Protein AF-A0A1V4I3R9-F1 (afdb_monomer_lite)

pLDDT: mean 84.9, std 12.78, range [33.41, 97.19]

Radius of gyration: 22.89 Å; chains: 1; bounding box: 56×31×78 Å

Secondary structure (DSSP, 8-state):
-HHHHHHHHHHHHHHHHHHHHHHHHHHHHHHHHHHHHHHHHHHHHHHHHHHHHHHHTT-HHHHHHHHHHHHHHHHHHHHHHHSTTTTTEEEETTEEEESSTT-TTHHHHHHHHHHHHHHHHHHHHTTPPP-HHHHHHHHHHHHHHHHHHHHHB-TTSPBPGGGGSHHHHHHHHHHHHHHHHHHHHTT--

Structure (mmCIF, N/CA/C/O backbone):
data_AF-A0A1V4I3R9-F1
#
_entry.id   AF-A0A1V4I3R9-F1
#
loop_
_atom_site.group_PDB
_atom_site.id
_atom_site.type_symbol
_atom_site.label_atom_id
_atom_site.label_alt_id
_atom_site.label_comp_id
_atom_site.label_asym_id
_atom_site.label_entity_id
_atom_site.label_seq_id
_atom_site.pdbx_PDB_ins_code
_atom_site.Cartn_x
_atom_site.Cartn_y
_atom_site.Cartn_z
_atom_site.occupancy
_atom_site.B_iso_or_equiv
_atom_site.auth_seq_id
_atom_site.auth_comp_id
_atom_site.auth_asym_id
_atom_site.auth_atom_id
_atom_site.pdbx_PDB_model_num
ATOM 1 N N . MET A 1 1 ? 33.172 -5.525 -54.225 1.00 60.75 1 MET A N 1
ATOM 2 C CA . MET A 1 1 ? 33.475 -5.567 -52.774 1.00 60.75 1 MET A CA 1
ATOM 3 C C . MET A 1 1 ? 33.064 -4.287 -52.036 1.00 60.75 1 MET A C 1
ATOM 5 O O . MET A 1 1 ? 32.054 -4.358 -51.355 1.00 60.75 1 MET A O 1
ATOM 9 N N . LYS A 1 2 ? 33.687 -3.106 -52.232 1.00 64.25 2 LYS A N 1
ATOM 10 C CA . LYS A 1 2 ? 33.324 -1.848 -51.511 1.00 64.25 2 LYS A CA 1
ATOM 11 C C . LYS A 1 2 ? 31.818 -1.509 -51.478 1.00 64.25 2 LYS A C 1
ATOM 13 O O . LYS A 1 2 ? 31.279 -1.165 -50.434 1.00 64.25 2 LYS A O 1
ATOM 18 N N . LYS A 1 3 ? 31.113 -1.652 -52.609 1.00 66.69 3 LYS A N 1
ATOM 19 C CA . LYS A 1 3 ? 29.671 -1.340 -52.719 1.00 66.69 3 LYS A CA 1
ATOM 20 C C . LYS A 1 3 ? 28.772 -2.305 -51.925 1.00 66.69 3 LYS A C 1
ATOM 22 O O . LYS A 1 3 ? 27.695 -1.906 -51.502 1.00 66.69 3 LYS A O 1
ATOM 27 N N . GLN A 1 4 ? 29.201 -3.553 -51.717 1.00 72.31 4 GLN A N 1
ATOM 28 C CA . GLN A 1 4 ? 28.500 -4.525 -50.864 1.00 72.31 4 GLN A CA 1
ATOM 29 C C . GLN A 1 4 ? 28.802 -4.276 -49.383 1.00 72.31 4 GLN A C 1
ATOM 31 O O . GLN A 1 4 ? 27.877 -4.275 -48.580 1.00 72.31 4 GLN A O 1
ATOM 36 N N . THR A 1 5 ? 30.054 -3.962 -49.037 1.00 76.12 5 THR A N 1
ATOM 37 C CA . THR A 1 5 ? 30.450 -3.596 -47.668 1.00 76.12 5 THR A CA 1
ATOM 38 C C . THR A 1 5 ? 29.673 -2.377 -47.163 1.00 76.12 5 THR A C 1
ATOM 40 O O . THR A 1 5 ? 29.129 -2.416 -46.067 1.00 76.12 5 THR A O 1
ATOM 43 N N . ASN A 1 6 ? 29.512 -1.336 -47.990 1.00 82.25 6 ASN A N 1
ATOM 44 C CA . ASN A 1 6 ? 28.734 -0.148 -47.616 1.00 82.25 6 ASN A CA 1
ATOM 45 C C . ASN A 1 6 ? 27.246 -0.457 -47.389 1.00 82.25 6 ASN A C 1
ATOM 47 O O . ASN A 1 6 ? 26.643 0.093 -46.476 1.00 82.25 6 ASN A O 1
ATOM 51 N N . LYS A 1 7 ? 26.650 -1.356 -48.185 1.00 81.31 7 LYS A N 1
ATOM 52 C CA . LYS A 1 7 ? 25.257 -1.788 -47.980 1.00 81.31 7 LYS A CA 1
ATOM 53 C C . LYS A 1 7 ? 25.089 -2.543 -46.663 1.00 81.31 7 LYS A C 1
ATOM 55 O O . LYS A 1 7 ? 24.141 -2.273 -45.937 1.00 81.31 7 LYS A O 1
ATOM 60 N N . ILE A 1 8 ? 26.020 -3.444 -46.344 1.00 89.00 8 ILE A N 1
ATOM 61 C CA . ILE A 1 8 ? 26.018 -4.189 -45.078 1.00 89.00 8 ILE A CA 1
ATOM 62 C C . ILE A 1 8 ? 26.170 -3.227 -43.894 1.00 89.00 8 ILE A C 1
ATOM 64 O O . ILE A 1 8 ? 25.416 -3.333 -42.933 1.00 89.00 8 ILE A O 1
ATOM 68 N N . LEU A 1 9 ? 27.073 -2.246 -43.984 1.00 88.69 9 LEU A N 1
ATOM 69 C CA . LEU A 1 9 ? 27.251 -1.228 -42.944 1.00 88.69 9 LEU A CA 1
ATOM 70 C C . LEU A 1 9 ? 25.982 -0.398 -42.715 1.00 88.69 9 LEU A C 1
ATOM 72 O O . LEU A 1 9 ? 25.605 -0.179 -41.569 1.00 88.69 9 LEU A O 1
ATOM 76 N N . ILE A 1 10 ? 25.293 0.019 -43.782 1.00 90.75 10 ILE A N 1
ATOM 77 C CA . ILE A 1 10 ? 24.026 0.761 -43.674 1.00 90.75 10 ILE A CA 1
ATOM 78 C C . ILE A 1 10 ? 22.942 -0.096 -43.005 1.00 90.75 10 ILE A C 1
ATOM 80 O O . ILE A 1 10 ? 22.229 0.394 -42.134 1.00 90.75 10 ILE A O 1
ATOM 84 N N . ILE A 1 11 ? 22.834 -1.377 -43.373 1.00 91.44 11 ILE A N 1
ATOM 85 C CA . ILE A 1 11 ? 21.868 -2.307 -42.769 1.00 91.44 11 ILE A CA 1
ATOM 86 C C . ILE A 1 11 ? 22.168 -2.515 -41.280 1.00 91.44 11 ILE A C 1
ATOM 88 O O . ILE A 1 11 ? 21.257 -2.443 -40.462 1.00 91.44 11 ILE A O 1
ATOM 92 N N . LEU A 1 12 ? 23.435 -2.718 -40.911 1.00 89.44 12 LEU A N 1
ATOM 93 C CA . LEU A 1 12 ? 23.839 -2.846 -39.509 1.00 89.44 12 LEU A CA 1
ATOM 94 C C . LEU A 1 12 ? 23.525 -1.576 -38.715 1.00 89.44 12 LEU A C 1
ATOM 96 O O . LEU A 1 12 ? 22.996 -1.664 -37.612 1.00 89.44 12 LEU A O 1
ATOM 100 N N . LEU A 1 13 ? 23.785 -0.398 -39.289 1.00 92.31 13 LEU A N 1
ATOM 101 C CA . LEU A 1 13 ? 23.459 0.878 -38.656 1.00 92.31 13 LEU A CA 1
ATOM 102 C C . LEU A 1 13 ? 21.947 1.014 -38.411 1.00 92.31 13 LEU A C 1
ATOM 104 O O . LEU A 1 13 ? 21.533 1.415 -37.326 1.00 92.31 13 LEU A O 1
ATOM 108 N N . LEU A 1 14 ? 21.126 0.636 -39.396 1.00 90.75 14 LEU A N 1
ATOM 109 C CA . LEU A 1 14 ? 19.667 0.625 -39.271 1.00 90.75 14 LEU A CA 1
ATOM 110 C C . LEU A 1 14 ? 19.197 -0.333 -38.171 1.00 90.75 14 LEU A C 1
ATOM 112 O O . LEU A 1 14 ? 18.356 0.049 -37.361 1.00 90.75 14 LEU A O 1
ATOM 116 N N . ILE A 1 15 ? 19.768 -1.538 -38.094 1.00 88.75 15 ILE A N 1
ATOM 117 C CA . ILE A 1 15 ? 19.461 -2.506 -37.029 1.00 88.75 15 ILE A CA 1
ATOM 118 C C . ILE A 1 15 ? 19.826 -1.929 -35.656 1.00 88.75 15 ILE A C 1
ATOM 120 O O . ILE A 1 15 ? 19.018 -2.013 -34.733 1.00 88.75 15 ILE A O 1
ATOM 124 N N . CYS A 1 16 ? 20.991 -1.289 -35.521 1.00 86.69 16 CYS A N 1
ATOM 125 C CA . CYS A 1 16 ? 21.389 -0.631 -34.277 1.00 86.69 16 CYS A CA 1
ATOM 126 C C . CYS A 1 16 ? 20.394 0.464 -33.873 1.00 86.69 16 CYS A C 1
ATOM 128 O O . CYS A 1 16 ? 19.965 0.496 -32.724 1.00 86.69 16 CYS A O 1
ATOM 130 N N . ILE A 1 17 ? 19.985 1.332 -34.805 1.00 88.00 17 ILE A N 1
ATOM 131 C CA . ILE A 1 17 ? 19.011 2.403 -34.536 1.00 88.00 17 ILE A CA 1
ATOM 132 C C . ILE A 1 17 ? 17.667 1.819 -34.079 1.00 88.00 17 ILE A C 1
ATOM 134 O O . ILE A 1 17 ? 17.115 2.273 -33.077 1.00 88.00 17 ILE A O 1
ATOM 138 N N . LEU A 1 18 ? 17.156 0.795 -34.768 1.00 84.75 18 LEU A N 1
ATOM 139 C CA . LEU A 1 18 ? 15.904 0.132 -34.392 1.00 84.75 18 LEU A CA 1
ATOM 140 C C . LEU A 1 18 ? 15.998 -0.515 -33.004 1.00 84.75 18 LEU A C 1
ATOM 142 O O . LEU A 1 18 ? 15.081 -0.361 -32.197 1.00 84.75 18 LEU A O 1
ATOM 146 N N . ALA A 1 19 ? 17.124 -1.161 -32.692 1.00 83.31 19 ALA A N 1
ATOM 147 C CA . ALA A 1 19 ? 17.376 -1.720 -31.368 1.00 83.31 19 ALA A CA 1
ATOM 148 C C . ALA A 1 19 ? 17.408 -0.629 -30.282 1.00 83.31 19 ALA A C 1
ATOM 150 O O . ALA A 1 19 ? 16.776 -0.792 -29.240 1.00 83.31 19 ALA A O 1
ATOM 151 N N . PHE A 1 20 ? 18.066 0.512 -30.529 1.00 83.62 20 PHE A N 1
ATOM 152 C CA . PHE A 1 20 ? 18.073 1.647 -29.597 1.00 83.62 20 PHE A CA 1
ATOM 153 C C . PHE A 1 20 ? 16.668 2.207 -29.346 1.00 83.62 20 PHE A C 1
ATOM 155 O O . PHE A 1 20 ? 16.314 2.470 -28.195 1.00 83.62 20 PHE A O 1
ATOM 162 N N . ILE A 1 21 ? 15.850 2.352 -30.395 1.00 83.62 21 ILE A N 1
ATOM 163 C CA . ILE A 1 21 ? 14.458 2.809 -30.272 1.00 83.62 21 ILE A CA 1
ATOM 164 C C . ILE A 1 21 ? 13.646 1.826 -29.422 1.00 83.62 21 ILE A C 1
ATOM 166 O O . ILE A 1 21 ? 12.932 2.248 -28.511 1.00 83.62 21 ILE A O 1
ATOM 170 N N . GLN A 1 22 ? 13.777 0.523 -29.676 1.00 81.88 22 GLN A N 1
ATOM 171 C CA . GLN A 1 22 ? 13.064 -0.508 -28.923 1.00 81.88 22 GLN A CA 1
ATOM 172 C C . GLN A 1 22 ? 13.485 -0.533 -27.447 1.00 81.88 22 GLN A C 1
ATOM 174 O O . GLN A 1 22 ? 12.628 -0.571 -26.565 1.00 81.88 22 GLN A O 1
ATOM 179 N N . ILE A 1 23 ? 14.789 -0.445 -27.163 1.00 83.12 23 ILE A N 1
ATOM 180 C CA . ILE A 1 23 ? 15.314 -0.364 -25.793 1.00 83.12 23 ILE A CA 1
ATOM 181 C C . ILE A 1 23 ? 14.756 0.874 -25.080 1.00 83.12 23 ILE A C 1
ATOM 183 O O . ILE A 1 23 ? 14.251 0.762 -23.963 1.00 83.12 23 ILE A O 1
ATOM 187 N N . GLY A 1 24 ? 14.785 2.040 -25.733 1.00 82.75 24 GLY A N 1
ATOM 188 C CA . GLY A 1 24 ? 14.223 3.275 -25.182 1.00 82.75 24 GLY A CA 1
ATOM 189 C C . GLY A 1 24 ? 12.720 3.170 -24.901 1.00 82.75 24 GLY A C 1
ATOM 190 O O . GLY A 1 24 ? 12.255 3.590 -23.839 1.00 82.75 24 GLY A O 1
ATOM 191 N N . GLY A 1 25 ? 11.964 2.550 -25.813 1.00 82.31 25 GLY A N 1
ATOM 192 C CA . GLY A 1 25 ? 10.540 2.262 -25.635 1.00 82.31 25 GLY A CA 1
ATOM 193 C C . GLY A 1 25 ? 10.265 1.372 -24.421 1.00 82.31 25 GLY A C 1
ATOM 194 O O . GLY A 1 25 ? 9.428 1.723 -23.587 1.00 82.31 25 GLY A O 1
ATOM 195 N N . ASN A 1 26 ? 11.016 0.278 -24.274 1.00 81.62 26 ASN A N 1
ATOM 196 C CA . ASN A 1 26 ? 10.877 -0.660 -23.158 1.00 81.62 26 ASN A CA 1
ATOM 197 C C . ASN A 1 26 ? 11.205 -0.010 -21.807 1.00 81.62 26 ASN A C 1
ATOM 199 O O . ASN A 1 26 ? 10.449 -0.173 -20.852 1.00 81.62 26 ASN A O 1
ATOM 203 N N . ILE A 1 27 ? 12.282 0.782 -21.729 1.00 83.38 27 ILE A N 1
ATOM 204 C CA . ILE A 1 27 ? 12.649 1.518 -20.506 1.00 83.38 27 ILE A CA 1
ATOM 205 C C . ILE A 1 27 ? 11.541 2.500 -20.109 1.00 83.38 27 ILE A C 1
ATOM 207 O O . ILE A 1 27 ? 11.185 2.596 -18.932 1.00 83.38 27 ILE A O 1
ATOM 211 N N . ARG A 1 28 ? 10.966 3.224 -21.078 1.00 84.69 28 ARG A N 1
ATOM 212 C CA . ARG A 1 28 ? 9.867 4.161 -20.814 1.00 84.69 28 ARG A CA 1
ATOM 213 C C . ARG A 1 28 ? 8.620 3.439 -20.304 1.00 84.69 28 ARG A C 1
ATOM 215 O O . ARG A 1 28 ? 8.041 3.879 -19.316 1.00 84.69 28 ARG A O 1
ATOM 222 N N . LEU A 1 29 ? 8.225 2.339 -20.947 1.00 82.38 29 LEU A N 1
ATOM 223 C CA . LEU A 1 29 ? 7.081 1.527 -20.516 1.00 82.38 29 LEU A CA 1
ATOM 224 C C . LEU A 1 29 ? 7.286 0.980 -19.101 1.00 82.38 29 LEU A C 1
ATOM 226 O O . LEU A 1 29 ? 6.389 1.102 -18.271 1.00 82.38 29 LEU A O 1
ATOM 230 N N . TYR A 1 30 ? 8.483 0.473 -18.799 1.00 82.94 30 TYR A N 1
ATOM 231 C CA . TYR A 1 30 ? 8.835 0.006 -17.461 1.00 82.94 30 TYR A CA 1
ATOM 232 C C . TYR A 1 30 ? 8.745 1.120 -16.410 1.00 82.94 30 TYR A C 1
ATOM 234 O O . TYR A 1 30 ? 8.158 0.934 -15.345 1.00 82.94 30 TYR A O 1
ATOM 242 N N . ASN A 1 31 ? 9.287 2.306 -16.700 1.00 84.44 31 ASN A N 1
ATOM 243 C CA . ASN A 1 31 ? 9.199 3.440 -15.782 1.00 84.44 31 ASN A CA 1
ATOM 244 C C . ASN A 1 31 ? 7.752 3.890 -15.550 1.00 84.44 31 ASN A C 1
ATOM 246 O O . ASN A 1 31 ? 7.386 4.163 -14.408 1.00 84.44 31 ASN A O 1
ATOM 250 N N . ASN A 1 32 ? 6.919 3.905 -16.592 1.00 86.50 32 ASN A N 1
ATOM 251 C CA . ASN A 1 32 ? 5.500 4.222 -16.453 1.00 86.50 32 ASN A CA 1
ATOM 252 C C . ASN A 1 32 ? 4.772 3.173 -15.603 1.00 86.50 32 ASN A C 1
ATOM 254 O O . ASN A 1 32 ? 4.046 3.541 -14.683 1.00 86.50 32 ASN A O 1
ATOM 258 N N . ALA A 1 33 ? 5.007 1.881 -15.854 1.00 84.50 33 ALA A N 1
ATOM 259 C CA . ALA A 1 33 ? 4.417 0.791 -15.078 1.00 84.50 33 ALA A CA 1
ATOM 260 C C . ALA A 1 33 ? 4.778 0.889 -13.586 1.00 84.50 33 ALA A C 1
ATOM 262 O O . ALA A 1 33 ? 3.890 0.808 -12.739 1.00 84.50 33 ALA A O 1
ATOM 263 N N . LYS A 1 34 ? 6.049 1.166 -13.255 1.00 87.44 34 LYS A N 1
ATOM 264 C CA . LYS A 1 34 ? 6.480 1.424 -11.869 1.00 87.44 34 LYS A CA 1
ATOM 265 C C . LYS A 1 34 ? 5.746 2.602 -11.241 1.00 87.44 34 LYS A C 1
ATOM 267 O O . LYS A 1 34 ? 5.252 2.488 -10.126 1.00 87.44 34 LYS A O 1
ATOM 272 N N . THR A 1 35 ? 5.681 3.736 -11.936 1.00 89.44 35 THR A N 1
ATOM 273 C CA . THR A 1 35 ? 5.004 4.933 -11.421 1.00 89.44 35 THR A CA 1
ATOM 274 C C . THR A 1 35 ? 3.528 4.654 -11.156 1.00 89.44 35 THR A C 1
ATOM 276 O O . THR A 1 35 ? 3.032 4.994 -10.083 1.00 89.44 35 THR A O 1
ATOM 279 N N . HIS A 1 36 ? 2.840 3.977 -12.080 1.00 88.69 36 HIS A N 1
ATOM 280 C CA . HIS A 1 36 ? 1.448 3.565 -11.894 1.00 88.69 36 HIS A CA 1
ATOM 281 C C . HIS A 1 36 ? 1.283 2.600 -10.720 1.00 88.69 36 HIS A C 1
ATOM 283 O O . HIS A 1 36 ? 0.380 2.785 -9.905 1.00 88.69 36 HIS A O 1
ATOM 289 N N . PHE A 1 37 ? 2.176 1.618 -10.591 1.00 90.19 37 PHE A N 1
ATOM 290 C CA . PHE A 1 37 ? 2.162 0.684 -9.473 1.00 90.19 37 PHE A CA 1
ATOM 291 C C . PHE A 1 37 ? 2.312 1.399 -8.128 1.00 90.19 37 PHE A C 1
ATOM 293 O O . PHE A 1 37 ? 1.466 1.222 -7.255 1.00 90.19 37 PHE A O 1
ATOM 300 N N . VAL A 1 38 ? 3.352 2.225 -7.969 1.00 91.81 38 VAL A N 1
ATOM 301 C CA . VAL A 1 38 ? 3.629 2.942 -6.714 1.00 91.81 38 VAL A CA 1
ATOM 302 C C . VAL A 1 38 ? 2.494 3.909 -6.396 1.00 91.81 38 VAL A C 1
ATOM 304 O O . VAL A 1 38 ? 2.035 3.961 -5.258 1.00 91.81 38 VAL A O 1
ATOM 307 N N . SER A 1 39 ? 2.002 4.644 -7.394 1.00 92.06 39 SER A N 1
ATOM 308 C CA . SER A 1 39 ? 0.882 5.574 -7.228 1.00 92.06 39 SER A CA 1
ATOM 309 C C . SER A 1 39 ? -0.370 4.855 -6.736 1.00 92.06 39 SER A C 1
ATOM 311 O O . SER A 1 39 ? -0.965 5.275 -5.746 1.00 92.06 39 SER A O 1
ATOM 313 N N . SER A 1 40 ? -0.727 3.738 -7.371 1.00 92.00 40 SER A N 1
ATOM 314 C CA . SER A 1 40 ? -1.911 2.969 -7.003 1.00 92.00 40 SER A CA 1
ATOM 315 C C . SER A 1 40 ? -1.764 2.296 -5.636 1.00 92.00 40 SER A C 1
ATOM 317 O O . SER A 1 40 ? -2.682 2.386 -4.825 1.00 92.00 40 SER A O 1
ATOM 319 N N . ALA A 1 41 ? -0.605 1.699 -5.331 1.00 91.88 41 ALA A N 1
ATOM 320 C CA . ALA A 1 41 ? -0.330 1.128 -4.011 1.00 91.88 41 ALA A CA 1
ATOM 321 C C . ALA A 1 41 ? -0.466 2.191 -2.915 1.00 91.88 41 ALA A C 1
ATOM 323 O O . ALA A 1 41 ? -1.138 1.981 -1.910 1.00 91.88 41 ALA A O 1
ATOM 324 N N . THR A 1 42 ? 0.114 3.369 -3.140 1.00 93.19 42 THR A N 1
ATOM 325 C CA . THR A 1 42 ? 0.110 4.445 -2.146 1.00 93.19 42 THR A CA 1
ATOM 326 C C . THR A 1 42 ? -1.278 5.058 -1.972 1.00 93.19 42 THR A C 1
ATOM 328 O O . THR A 1 42 ? -1.641 5.442 -0.865 1.00 93.19 42 THR A O 1
ATOM 331 N N . HIS A 1 43 ? -2.078 5.133 -3.038 1.00 93.50 43 HIS A N 1
ATOM 332 C CA . HIS A 1 43 ? -3.476 5.550 -2.946 1.00 93.50 43 HIS A CA 1
ATOM 333 C C . HIS A 1 43 ? -4.305 4.586 -2.089 1.00 93.50 43 HIS A C 1
ATOM 335 O O . HIS A 1 43 ? -5.068 5.035 -1.235 1.00 93.50 43 HIS A O 1
ATOM 341 N N . LYS A 1 44 ? -4.125 3.274 -2.272 1.00 94.81 44 LYS A N 1
ATOM 342 C CA . LYS A 1 44 ? -4.808 2.256 -1.465 1.00 94.81 44 LYS A CA 1
ATOM 343 C C . LYS A 1 44 ? -4.387 2.331 0.004 1.00 94.81 44 LYS A C 1
ATOM 345 O O . LYS A 1 44 ? -5.249 2.459 0.860 1.00 94.81 44 LYS A O 1
ATOM 350 N N . VAL A 1 45 ? -3.080 2.370 0.288 1.00 94.38 45 VAL A N 1
ATOM 351 C CA . VAL A 1 45 ? -2.527 2.561 1.650 1.00 94.38 45 VAL A CA 1
ATOM 352 C C . VAL A 1 45 ? -3.115 3.809 2.316 1.00 94.38 45 VAL A C 1
ATOM 354 O O . VAL A 1 45 ? -3.587 3.741 3.447 1.00 94.38 45 VAL A O 1
ATOM 357 N N . TYR A 1 46 ? -3.154 4.932 1.592 1.00 94.94 46 TYR A N 1
ATOM 358 C CA . TYR A 1 46 ? -3.735 6.181 2.087 1.00 94.94 46 TYR A CA 1
ATOM 359 C C . TYR A 1 46 ? -5.221 6.027 2.414 1.00 94.94 46 TYR A C 1
ATOM 361 O O . TYR A 1 46 ? -5.678 6.482 3.458 1.00 94.94 46 TYR A O 1
ATOM 369 N N . SER A 1 47 ? -5.969 5.360 1.536 1.00 96.00 47 SER A N 1
ATOM 370 C CA . SER A 1 47 ? -7.404 5.146 1.716 1.00 96.00 47 SER A CA 1
ATOM 371 C C . SER A 1 47 ? -7.692 4.254 2.923 1.00 96.00 47 SER A C 1
ATOM 373 O O . SER A 1 47 ? -8.599 4.564 3.689 1.00 96.00 47 SER A O 1
ATOM 375 N N . VAL A 1 48 ? -6.894 3.206 3.153 1.00 96.00 48 VAL A N 1
ATOM 376 C CA . VAL A 1 48 ? -6.971 2.400 4.384 1.00 96.00 48 VAL A CA 1
ATOM 377 C C . VAL A 1 48 ? -6.712 3.286 5.607 1.00 96.00 48 VAL A C 1
ATOM 379 O O . VAL A 1 48 ? -7.533 3.305 6.517 1.00 96.00 48 VAL A O 1
ATOM 382 N N . SER A 1 49 ? -5.634 4.079 5.610 1.00 95.50 49 SER A N 1
ATOM 383 C CA . SER A 1 49 ? -5.290 4.932 6.758 1.00 95.50 49 SER A CA 1
ATOM 384 C C . SER A 1 49 ? -6.379 5.957 7.105 1.00 95.50 49 SER A C 1
ATOM 386 O O . SER A 1 49 ? -6.779 6.087 8.262 1.00 95.50 49 SER A O 1
ATOM 388 N N . VAL A 1 50 ? -6.908 6.666 6.103 1.00 95.25 50 VAL A N 1
ATOM 389 C CA . VAL A 1 50 ? -7.969 7.664 6.313 1.00 95.25 50 VAL A CA 1
ATOM 390 C C . VAL A 1 50 ? -9.216 7.018 6.907 1.00 95.25 50 VAL A C 1
ATOM 392 O O . VAL A 1 50 ? -9.779 7.546 7.865 1.00 95.25 50 VAL A O 1
ATOM 395 N N . ASN A 1 51 ? -9.629 5.865 6.376 1.00 96.38 51 ASN A N 1
ATOM 396 C CA . ASN A 1 51 ? -10.797 5.161 6.894 1.00 96.38 51 ASN A CA 1
ATOM 397 C C . ASN A 1 51 ? -10.548 4.611 8.304 1.00 96.38 51 ASN A C 1
ATOM 399 O O . ASN A 1 51 ? -11.412 4.760 9.161 1.00 96.38 51 ASN A O 1
ATOM 403 N N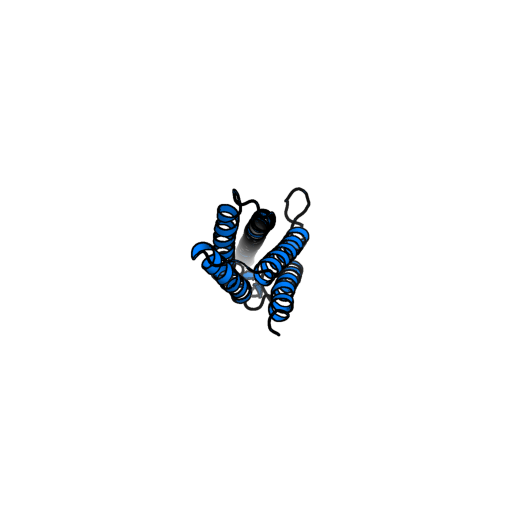 . LEU A 1 52 ? -9.355 4.100 8.613 1.00 95.56 52 LEU A N 1
ATOM 404 C CA . LEU A 1 52 ? -9.000 3.762 9.995 1.00 95.56 52 LEU A CA 1
ATOM 405 C C . LEU A 1 52 ? -9.066 4.986 10.916 1.00 95.56 52 LEU A C 1
ATOM 407 O O . LEU A 1 52 ? -9.557 4.873 12.032 1.00 95.56 52 LEU A O 1
ATOM 411 N N . GLY A 1 53 ? -8.640 6.165 10.456 1.00 95.00 53 GLY A N 1
ATOM 412 C CA . GLY A 1 53 ? -8.765 7.413 11.216 1.00 95.00 53 GLY A CA 1
ATOM 413 C C . GLY A 1 53 ? -10.217 7.769 11.544 1.00 95.00 53 GLY A C 1
ATOM 414 O O . GLY A 1 53 ? -10.512 8.177 12.667 1.00 95.00 53 GLY A O 1
ATOM 415 N N . LEU A 1 54 ? -11.131 7.560 10.593 1.00 94.12 54 LEU A N 1
ATOM 416 C CA . LEU A 1 54 ? -12.568 7.736 10.811 1.00 94.12 54 LEU A CA 1
ATOM 417 C C . LEU A 1 54 ? -13.128 6.690 11.783 1.00 94.12 54 LEU A C 1
ATOM 419 O O . LEU A 1 54 ? -13.852 7.059 12.704 1.00 94.12 54 LEU A O 1
ATOM 423 N N . ALA A 1 55 ? -12.755 5.416 11.646 1.00 92.25 55 ALA A N 1
ATOM 424 C CA . ALA A 1 55 ? -13.172 4.365 12.576 1.00 92.25 55 ALA A CA 1
ATOM 425 C C . ALA A 1 55 ? -12.668 4.638 14.009 1.00 92.25 55 ALA A C 1
ATOM 427 O O . ALA A 1 55 ? -13.421 4.572 14.976 1.00 92.25 55 ALA A O 1
ATOM 428 N N . LEU A 1 56 ? -11.406 5.041 14.159 1.00 93.06 56 LEU A N 1
ATOM 429 C CA . LEU A 1 56 ? -10.788 5.335 15.456 1.00 93.06 56 LEU A CA 1
ATOM 430 C C . LEU A 1 56 ? -11.342 6.593 16.134 1.00 93.06 56 LEU A 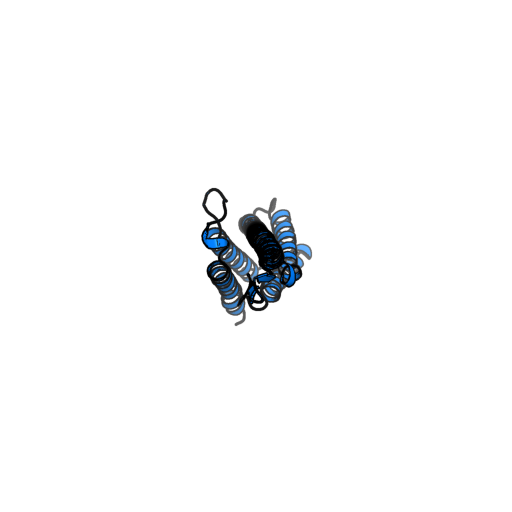C 1
ATOM 432 O O . LEU A 1 56 ? -11.189 6.742 17.344 1.00 93.06 56 LEU A O 1
ATOM 436 N N . SER A 1 57 ? -12.019 7.474 15.392 1.00 89.31 57 SER A N 1
ATOM 437 C CA . SER A 1 57 ? -12.749 8.606 15.980 1.00 89.31 57 SER A CA 1
ATOM 438 C C . SER A 1 57 ? -13.984 8.181 16.786 1.00 89.31 57 SER A C 1
ATOM 440 O O . SER A 1 57 ? -14.525 9.002 17.525 1.00 89.31 57 SER A O 1
ATOM 442 N N . ARG A 1 58 ? -14.406 6.908 16.672 1.00 75.94 58 ARG A N 1
ATOM 443 C CA . ARG A 1 58 ? -15.523 6.290 17.413 1.00 75.94 58 ARG A CA 1
ATOM 444 C C . ARG A 1 58 ? -16.844 7.061 17.309 1.00 75.94 58 ARG A C 1
ATOM 446 O O . ARG A 1 58 ? -17.656 7.058 18.226 1.00 75.94 58 ARG A O 1
ATOM 453 N N . SER A 1 59 ? -17.048 7.736 16.184 1.00 78.31 59 SER A N 1
ATOM 454 C CA . SER A 1 59 ? -18.348 8.281 15.811 1.00 78.31 59 SER A CA 1
ATOM 455 C C . SER A 1 59 ? -19.191 7.142 15.231 1.00 78.31 59 SER A C 1
ATOM 457 O O . SER A 1 59 ? -18.854 6.615 14.166 1.00 78.31 59 SER A O 1
ATOM 459 N N . ASP A 1 60 ? -20.264 6.761 15.934 1.00 70.00 60 ASP A N 1
ATOM 460 C CA . ASP A 1 60 ? -21.171 5.671 15.534 1.00 70.00 60 ASP A CA 1
ATOM 461 C C . ASP A 1 60 ? -21.699 5.863 14.103 1.00 70.00 60 ASP A C 1
ATOM 463 O O . ASP A 1 60 ? -21.791 4.910 13.335 1.00 70.00 60 ASP A O 1
ATOM 467 N N . GLU A 1 61 ? -21.959 7.112 13.696 1.00 76.12 61 GLU A N 1
ATOM 468 C CA . GLU A 1 61 ? -22.468 7.443 12.357 1.00 76.12 61 GLU A CA 1
ATOM 469 C C . GLU A 1 61 ? -21.495 7.079 11.226 1.00 76.12 61 GLU A C 1
ATOM 471 O O . GLU A 1 61 ? -21.915 6.839 10.093 1.00 76.12 61 GLU A O 1
ATOM 476 N N . THR A 1 62 ? -20.189 7.046 11.506 1.00 85.81 62 THR A N 1
ATOM 477 C CA . THR A 1 62 ? -19.149 6.837 10.487 1.00 85.81 62 THR A CA 1
ATOM 478 C C . THR A 1 62 ? -18.380 5.535 10.657 1.00 85.81 62 THR A C 1
ATOM 480 O O . THR A 1 62 ? -17.662 5.151 9.734 1.00 85.81 62 THR A O 1
ATOM 483 N N . PHE A 1 63 ? -18.501 4.864 11.804 1.00 90.00 63 PHE A N 1
ATOM 484 C CA . PHE A 1 63 ? -17.708 3.683 12.141 1.00 90.00 63 PHE A CA 1
ATOM 485 C C . PHE A 1 63 ? -17.929 2.531 11.156 1.00 90.00 63 PHE A C 1
ATOM 487 O O . PHE A 1 63 ? -16.970 2.053 10.549 1.00 90.00 63 PHE A O 1
ATOM 494 N N . ASP A 1 64 ? -19.187 2.151 10.918 1.00 90.75 64 ASP A N 1
ATOM 495 C CA . ASP A 1 64 ? -19.555 1.045 10.022 1.00 90.75 64 ASP A CA 1
ATOM 496 C C . ASP A 1 64 ? -19.037 1.262 8.600 1.00 90.75 64 ASP A C 1
ATOM 498 O O . ASP A 1 64 ? -18.427 0.378 7.988 1.00 90.75 64 ASP A O 1
ATOM 502 N N . ALA A 1 65 ? -19.248 2.473 8.079 1.00 91.75 65 ALA A N 1
ATOM 503 C CA . ALA A 1 65 ? -18.799 2.856 6.749 1.00 91.75 65 ALA A CA 1
ATOM 504 C C . ALA A 1 65 ? -17.267 2.839 6.652 1.00 91.75 65 ALA A C 1
ATOM 506 O O . ALA A 1 65 ? -16.713 2.341 5.672 1.00 91.75 65 ALA A O 1
ATOM 507 N N . ALA A 1 66 ? -16.581 3.341 7.679 1.00 94.56 66 ALA A N 1
ATOM 508 C CA . ALA A 1 66 ? -15.130 3.408 7.736 1.00 94.56 66 ALA A CA 1
ATOM 509 C C . ALA A 1 66 ? -14.482 2.016 7.826 1.00 94.56 66 ALA A C 1
ATOM 511 O O . ALA A 1 66 ? -13.563 1.701 7.067 1.00 94.56 66 ALA A O 1
ATOM 512 N N . ILE A 1 67 ? -14.984 1.146 8.701 1.00 93.81 67 ILE A N 1
ATOM 513 C CA . ILE A 1 67 ? -14.518 -0.237 8.842 1.00 93.81 67 ILE A CA 1
ATOM 514 C C . ILE A 1 67 ? -14.806 -1.041 7.560 1.00 93.81 67 ILE A C 1
ATOM 516 O O . ILE A 1 67 ? -13.918 -1.727 7.046 1.00 93.81 67 ILE A O 1
ATOM 520 N N . GLY A 1 68 ? -15.987 -0.877 6.954 1.00 94.56 68 GLY A N 1
ATOM 521 C CA . GLY A 1 68 ? -16.316 -1.483 5.660 1.00 94.56 68 GLY A CA 1
ATOM 522 C C . GLY A 1 68 ? -15.417 -1.004 4.511 1.00 94.56 68 GLY A C 1
ATOM 523 O O . GLY A 1 68 ? -14.928 -1.817 3.726 1.00 94.56 68 GLY A O 1
ATOM 524 N N . ALA A 1 69 ? -15.139 0.298 4.423 1.00 95.94 69 ALA A N 1
ATOM 525 C CA . ALA A 1 69 ? -14.245 0.856 3.407 1.00 95.94 69 ALA A CA 1
ATOM 526 C C . ALA A 1 69 ? -12.792 0.391 3.597 1.00 95.94 69 ALA A C 1
ATOM 528 O O . ALA A 1 69 ? -12.122 0.040 2.624 1.00 95.94 69 ALA A O 1
ATOM 529 N N . THR A 1 70 ? -12.321 0.327 4.845 1.00 96.75 70 THR A N 1
ATOM 530 C CA . THR A 1 70 ? -10.992 -0.201 5.193 1.00 96.75 70 THR A CA 1
ATOM 531 C C . THR A 1 70 ? -10.819 -1.625 4.664 1.00 96.75 70 THR A C 1
ATOM 533 O O . THR A 1 70 ? -9.824 -1.917 3.998 1.00 96.75 70 THR A O 1
ATOM 536 N N . ARG A 1 71 ? -11.827 -2.483 4.871 1.00 96.56 71 ARG A N 1
ATOM 537 C CA . ARG A 1 71 ? -11.855 -3.860 4.360 1.00 96.56 71 ARG A CA 1
ATOM 538 C C . ARG A 1 71 ? -11.662 -3.931 2.845 1.00 96.56 71 ARG A C 1
ATOM 540 O O . ARG A 1 71 ? -10.851 -4.717 2.358 1.00 96.56 71 ARG A O 1
ATOM 547 N N . ILE A 1 72 ? -12.406 -3.106 2.106 1.00 97.00 72 ILE A N 1
ATOM 548 C CA . ILE A 1 72 ? -12.368 -3.070 0.638 1.00 97.00 72 ILE A CA 1
ATOM 549 C C . ILE A 1 72 ? -10.968 -2.682 0.158 1.00 97.00 72 ILE A C 1
ATOM 551 O O . ILE A 1 72 ? -10.376 -3.400 -0.646 1.00 97.00 72 ILE A O 1
ATOM 555 N N . TYR A 1 73 ? -10.400 -1.596 0.688 1.00 97.19 73 TYR A N 1
ATOM 556 C CA . TYR A 1 73 ? -9.081 -1.134 0.251 1.00 97.19 73 TYR A CA 1
ATOM 557 C C . TYR A 1 73 ? -7.939 -2.072 0.662 1.00 97.19 73 TYR A C 1
ATOM 559 O O . TYR A 1 73 ? -6.958 -2.171 -0.075 1.00 97.19 73 TYR A O 1
ATOM 567 N N . LEU A 1 74 ? -8.056 -2.791 1.785 1.00 95.25 74 LEU A N 1
ATOM 568 C CA . LEU A 1 74 ? -7.110 -3.855 2.138 1.00 95.25 74 LEU A CA 1
ATOM 569 C C . LEU A 1 74 ? -7.169 -5.010 1.133 1.00 95.25 74 LEU A C 1
ATOM 571 O O . LEU A 1 74 ? -6.122 -5.432 0.646 1.00 95.25 74 LEU A O 1
ATOM 575 N N . ALA A 1 75 ? -8.367 -5.465 0.755 1.00 94.56 75 ALA A N 1
ATOM 576 C CA . ALA A 1 75 ? -8.528 -6.502 -0.265 1.00 94.56 75 ALA A CA 1
ATOM 577 C C . ALA A 1 75 ? -7.957 -6.059 -1.624 1.00 94.56 75 ALA A C 1
ATOM 579 O O . ALA A 1 75 ? -7.220 -6.799 -2.276 1.00 94.56 75 ALA A O 1
ATOM 580 N N . GLU A 1 76 ? -8.225 -4.817 -2.034 1.00 94.62 76 GLU A N 1
ATOM 581 C CA . GLU A 1 76 ? -7.634 -4.249 -3.246 1.00 94.62 76 GLU A CA 1
ATOM 582 C C . GLU A 1 76 ? -6.106 -4.147 -3.167 1.00 94.62 76 GLU A C 1
ATOM 584 O O . GLU A 1 76 ? -5.425 -4.291 -4.185 1.00 94.62 76 GLU A O 1
ATOM 589 N N . LEU A 1 77 ? -5.549 -3.863 -1.985 1.00 92.19 77 LEU A N 1
ATOM 590 C CA . LEU A 1 77 ? -4.106 -3.791 -1.774 1.00 92.19 77 LEU A CA 1
ATOM 591 C C . LEU A 1 77 ? -3.474 -5.183 -1.874 1.00 92.19 77 LEU A C 1
ATOM 593 O O . LEU A 1 77 ? -2.444 -5.325 -2.527 1.00 92.19 77 LEU A O 1
ATOM 597 N N . VAL A 1 78 ? -4.112 -6.214 -1.317 1.00 90.94 78 VAL A N 1
ATOM 598 C CA . VAL A 1 78 ? -3.683 -7.611 -1.473 1.00 90.94 78 VAL A CA 1
ATOM 599 C C . VAL A 1 78 ? -3.652 -8.009 -2.947 1.00 90.94 78 VAL A C 1
ATOM 601 O O . VAL A 1 78 ? -2.617 -8.464 -3.439 1.00 90.94 78 VAL A O 1
ATOM 604 N N . GLU A 1 79 ? -4.724 -7.745 -3.693 1.00 90.00 79 GLU A N 1
ATOM 605 C CA . GLU A 1 79 ? -4.776 -8.020 -5.134 1.00 90.00 79 GLU A CA 1
ATOM 606 C C . GLU A 1 79 ? -3.713 -7.240 -5.921 1.00 90.00 79 GLU A C 1
ATOM 608 O O . GLU A 1 79 ? -3.064 -7.780 -6.823 1.00 90.00 79 GLU A O 1
ATOM 613 N N . HIS A 1 80 ? -3.471 -5.985 -5.532 1.00 88.62 80 HIS A N 1
ATOM 614 C CA . HIS A 1 80 ? -2.438 -5.136 -6.123 1.00 88.62 80 HIS A CA 1
ATOM 615 C C . HIS A 1 80 ? -1.030 -5.710 -5.949 1.00 88.62 80 HIS A C 1
ATOM 617 O O . HIS A 1 80 ? -0.183 -5.502 -6.811 1.00 88.62 80 HIS A O 1
ATOM 623 N N . PHE A 1 81 ? -0.749 -6.446 -4.876 1.00 86.00 81 PHE A N 1
ATOM 624 C CA . PHE A 1 81 ? 0.545 -7.112 -4.697 1.00 86.00 81 PHE A CA 1
ATOM 625 C C . PHE A 1 81 ? 0.562 -8.553 -5.227 1.00 86.00 81 PHE A C 1
ATOM 627 O O . PHE A 1 81 ? 1.624 -9.021 -5.629 1.00 86.00 81 PHE A O 1
ATOM 634 N N . ARG A 1 82 ? -0.596 -9.222 -5.332 1.00 80.88 82 ARG A N 1
ATOM 635 C CA . ARG A 1 82 ? -0.738 -10.574 -5.905 1.00 80.88 82 ARG A CA 1
ATOM 636 C C . ARG A 1 82 ? -0.440 -10.621 -7.404 1.00 80.88 82 ARG A C 1
ATOM 638 O O . ARG A 1 82 ? 0.250 -11.514 -7.883 1.00 80.88 82 ARG A O 1
ATOM 645 N N . ILE A 1 83 ? -0.990 -9.672 -8.161 1.00 65.00 83 ILE A N 1
ATOM 646 C CA . ILE A 1 83 ? -0.996 -9.714 -9.636 1.00 65.00 83 ILE A CA 1
ATOM 647 C C . ILE A 1 83 ? 0.326 -9.201 -10.232 1.00 65.00 83 ILE A C 1
ATOM 649 O O . ILE A 1 83 ? 0.701 -9.543 -11.357 1.00 65.00 83 ILE A O 1
ATOM 653 N N . THR A 1 84 ? 1.054 -8.371 -9.490 1.00 64.31 84 THR A N 1
ATOM 654 C CA . THR A 1 84 ? 2.066 -7.491 -10.089 1.00 64.31 84 THR A CA 1
ATOM 655 C C . THR A 1 84 ? 3.462 -8.100 -10.175 1.00 64.31 84 THR A C 1
ATOM 657 O O . THR A 1 84 ? 4.373 -7.492 -10.741 1.00 64.31 84 THR A O 1
ATOM 660 N N . ASP A 1 85 ? 3.630 -9.336 -9.712 1.00 54.19 85 ASP A N 1
ATOM 661 C CA . ASP A 1 85 ? 4.932 -9.993 -9.725 1.00 54.19 85 ASP A CA 1
ATOM 662 C C . ASP A 1 85 ? 5.482 -10.173 -11.161 1.00 54.19 85 ASP A C 1
ATOM 664 O O . ASP A 1 85 ? 6.688 -10.116 -11.377 1.00 54.19 85 ASP A O 1
ATOM 668 N N . TYR A 1 86 ? 4.615 -10.236 -12.184 1.00 50.59 86 TYR A N 1
ATOM 669 C CA . TYR A 1 86 ? 5.014 -10.348 -13.599 1.00 50.59 86 TYR A CA 1
ATOM 670 C C . TYR A 1 86 ? 5.113 -9.013 -14.360 1.00 50.59 86 TYR A C 1
ATOM 672 O O . TYR A 1 86 ? 5.866 -8.914 -15.327 1.00 50.59 86 TYR A O 1
ATOM 680 N N . ALA A 1 87 ? 4.377 -7.973 -13.952 1.00 58.62 87 ALA A N 1
ATOM 681 C CA . ALA A 1 87 ? 4.270 -6.715 -14.708 1.00 58.62 87 ALA A CA 1
ATOM 682 C C . ALA A 1 87 ? 5.434 -5.734 -14.463 1.00 58.62 87 ALA A C 1
ATOM 684 O O . ALA A 1 87 ? 5.593 -4.751 -15.188 1.00 58.62 87 ALA A O 1
ATOM 685 N N . LEU A 1 88 ? 6.254 -5.995 -13.441 1.00 72.06 88 LEU A N 1
ATOM 686 C CA . LEU A 1 88 ? 7.370 -5.142 -13.017 1.00 72.06 88 LEU A CA 1
ATOM 687 C C . LEU A 1 88 ? 8.738 -5.815 -13.209 1.00 72.06 88 LEU A C 1
ATOM 689 O O . LEU A 1 88 ? 9.706 -5.486 -12.514 1.00 72.06 88 LEU A O 1
ATOM 693 N N . ARG A 1 89 ? 8.803 -6.737 -14.175 1.00 70.62 89 ARG A N 1
ATOM 694 C CA . ARG A 1 89 ? 10.012 -7.414 -14.649 1.00 70.62 89 ARG A CA 1
ATOM 695 C C . ARG A 1 89 ? 10.215 -7.090 -16.123 1.00 70.62 89 ARG A C 1
ATOM 697 O O . ARG A 1 89 ? 9.265 -7.121 -16.903 1.00 70.62 89 ARG A O 1
ATOM 704 N N . TYR A 1 90 ? 11.438 -6.760 -16.524 1.00 72.81 90 TYR A N 1
ATOM 705 C CA . TYR A 1 90 ? 11.758 -6.574 -17.940 1.00 72.81 90 TYR A CA 1
ATOM 706 C C . TYR A 1 90 ? 13.231 -6.852 -18.232 1.00 72.81 90 TYR A C 1
ATOM 708 O O . TYR A 1 90 ? 14.093 -6.694 -17.368 1.00 72.81 90 TYR A O 1
ATOM 716 N N . ASN A 1 91 ? 13.513 -7.245 -19.4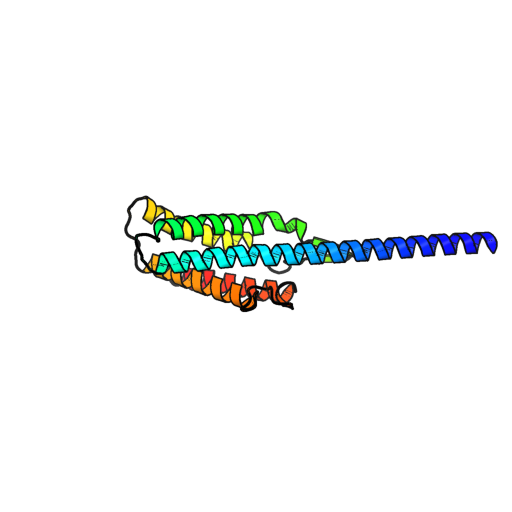74 1.00 70.56 91 ASN A N 1
ATOM 717 C CA . ASN A 1 91 ? 14.862 -7.525 -19.949 1.00 70.56 91 ASN A CA 1
ATOM 718 C C . ASN A 1 91 ? 15.384 -6.370 -20.806 1.00 70.56 91 ASN A C 1
ATOM 720 O O . ASN A 1 91 ? 14.787 -6.018 -21.826 1.00 70.56 91 ASN A O 1
ATOM 724 N N . VAL A 1 92 ? 16.537 -5.823 -20.428 1.00 64.12 92 VAL A N 1
ATOM 725 C CA . VAL A 1 92 ? 17.314 -4.897 -21.261 1.00 64.12 92 VAL A CA 1
ATOM 726 C C . VAL A 1 92 ? 18.666 -5.531 -21.506 1.00 64.12 92 VAL A C 1
ATOM 728 O O . VAL A 1 92 ? 19.387 -5.818 -20.558 1.00 64.12 92 VAL A O 1
ATOM 731 N N . LEU A 1 93 ? 19.025 -5.744 -22.776 1.00 64.06 93 LEU A N 1
ATOM 732 C CA . LEU A 1 93 ? 20.335 -6.294 -23.150 1.00 64.06 93 LEU A CA 1
ATOM 733 C C . LEU A 1 93 ? 20.674 -7.599 -22.400 1.00 64.06 93 LEU A C 1
ATOM 735 O O . LEU A 1 93 ? 21.794 -7.764 -21.928 1.00 64.06 93 LEU A O 1
ATOM 739 N N . TRP A 1 94 ? 19.702 -8.511 -22.280 1.00 61.78 94 TRP A N 1
ATOM 740 C CA . TRP A 1 94 ? 19.843 -9.798 -21.570 1.00 61.78 94 TRP A CA 1
ATOM 741 C C . TRP A 1 94 ? 20.036 -9.692 -20.052 1.00 61.78 94 TRP A C 1
ATOM 743 O O . TRP A 1 94 ? 20.268 -10.705 -19.398 1.00 61.78 94 TRP A O 1
ATOM 753 N N . LYS A 1 95 ? 19.915 -8.489 -19.481 1.00 69.94 95 LYS A N 1
ATOM 754 C CA . LYS A 1 95 ? 19.848 -8.279 -18.040 1.00 69.94 95 LYS A CA 1
ATOM 755 C C . LYS A 1 95 ? 18.398 -8.120 -17.615 1.00 69.94 95 LYS A C 1
ATOM 757 O O . LYS A 1 95 ? 17.700 -7.220 -18.090 1.00 69.94 95 LYS A O 1
ATOM 762 N N . GLU A 1 96 ? 17.976 -8.981 -16.704 1.00 76.19 96 GLU A N 1
ATOM 763 C CA . GLU A 1 96 ? 16.668 -8.878 -16.083 1.00 76.19 96 GLU A CA 1
ATOM 764 C C . GLU A 1 96 ? 16.692 -7.815 -14.986 1.00 76.19 96 GLU A C 1
ATOM 766 O O . GLU A 1 96 ? 17.639 -7.707 -14.203 1.00 76.19 96 GLU A O 1
ATOM 771 N N . HIS A 1 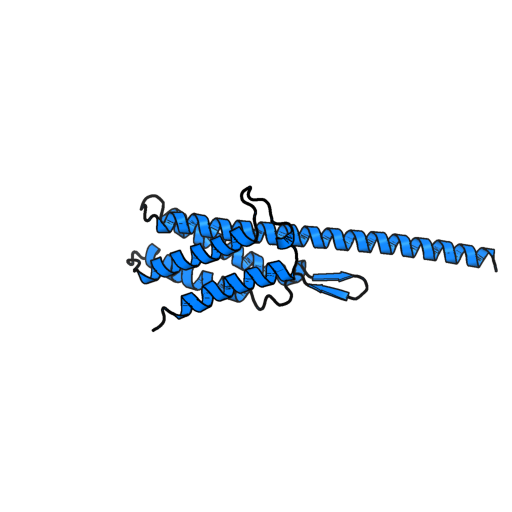97 ? 15.658 -6.985 -14.967 1.00 76.12 97 HIS A N 1
ATOM 772 C CA . HIS A 1 97 ? 15.484 -5.915 -14.004 1.00 76.12 97 HIS A CA 1
ATOM 773 C C . HIS A 1 97 ? 14.162 -6.098 -13.271 1.00 76.12 97 HIS A C 1
ATOM 775 O O . HIS A 1 97 ? 13.106 -6.200 -13.899 1.00 76.12 97 HIS A O 1
ATOM 781 N N . TYR A 1 98 ? 14.241 -6.053 -11.947 1.00 80.00 98 TYR A N 1
ATOM 782 C CA . TYR A 1 98 ? 13.130 -6.263 -11.035 1.00 80.00 98 TYR A CA 1
ATOM 783 C C . TYR A 1 98 ? 12.897 -4.994 -10.219 1.00 80.00 98 TYR A C 1
ATOM 785 O O . TYR A 1 98 ? 13.826 -4.449 -9.624 1.00 80.00 98 TYR A O 1
ATOM 793 N N . PHE A 1 99 ? 11.663 -4.489 -10.184 1.00 81.06 99 PHE A N 1
ATOM 794 C CA . PHE A 1 99 ? 11.352 -3.352 -9.310 1.00 81.06 99 PHE A CA 1
ATOM 795 C C . PHE A 1 99 ? 11.196 -3.772 -7.844 1.00 81.06 99 PHE A C 1
ATOM 797 O O . PHE A 1 99 ? 11.618 -3.038 -6.954 1.00 81.06 99 PHE A O 1
ATOM 804 N N . LEU A 1 100 ? 10.603 -4.941 -7.604 1.00 80.56 100 LEU A N 1
ATOM 805 C CA . LEU A 1 100 ? 10.271 -5.457 -6.272 1.00 80.56 100 LEU A CA 1
ATOM 806 C C . LEU A 1 100 ? 11.333 -6.441 -5.743 1.00 80.56 100 LEU A C 1
ATOM 808 O O . LEU A 1 100 ? 11.046 -7.260 -4.878 1.00 80.56 100 LEU A O 1
ATOM 812 N N . GLU A 1 101 ? 12.561 -6.389 -6.268 1.00 78.62 101 GLU A N 1
ATOM 813 C CA . GLU A 1 101 ? 13.660 -7.239 -5.796 1.00 78.62 101 GLU A CA 1
ATOM 814 C C . GLU A 1 101 ? 13.911 -7.025 -4.297 1.00 78.62 101 GLU A C 1
ATOM 816 O O . GLU A 1 101 ? 14.038 -5.891 -3.838 1.00 78.62 101 GLU A O 1
ATOM 821 N N . GLY A 1 102 ? 13.969 -8.109 -3.521 1.00 70.00 102 GLY A N 1
ATOM 822 C CA . GLY A 1 102 ? 14.145 -8.038 -2.065 1.00 70.00 102 GLY A CA 1
ATOM 823 C C . GLY A 1 102 ? 12.885 -7.644 -1.285 1.00 70.00 102 GLY A C 1
ATOM 824 O O . GLY A 1 102 ? 12.928 -7.578 -0.056 1.00 70.00 102 GLY A O 1
ATOM 825 N N . LEU A 1 103 ? 11.759 -7.430 -1.971 1.00 72.38 103 LEU A N 1
ATOM 826 C CA . LEU A 1 103 ? 10.441 -7.329 -1.361 1.00 72.38 103 LEU A CA 1
ATOM 827 C C . LEU A 1 103 ? 9.862 -8.742 -1.164 1.00 72.38 103 LEU A C 1
ATOM 829 O O . LEU A 1 103 ? 8.937 -9.143 -1.869 1.00 72.38 103 LEU A O 1
ATOM 833 N N . GLY A 1 104 ? 10.473 -9.527 -0.266 1.00 63.72 104 GLY A N 1
ATOM 834 C CA . GLY A 1 104 ? 10.029 -10.896 0.032 1.00 63.72 104 GLY A CA 1
ATOM 835 C C . GLY A 1 104 ? 8.533 -10.932 0.349 1.00 63.72 104 GLY A C 1
ATOM 836 O O . GLY A 1 104 ? 8.067 -10.043 1.052 1.00 63.72 104 GLY A O 1
ATOM 837 N N . ASP A 1 105 ? 7.805 -11.894 -0.233 1.00 71.44 105 ASP A N 1
ATOM 838 C CA . ASP A 1 105 ? 6.343 -12.088 -0.203 1.00 71.44 105 ASP A CA 1
ATOM 839 C C . ASP A 1 105 ? 5.512 -10.933 0.405 1.00 71.44 105 ASP A C 1
ATOM 841 O O . ASP A 1 105 ? 4.760 -11.105 1.365 1.00 71.44 105 ASP A O 1
ATOM 845 N N . ALA A 1 106 ? 5.595 -9.730 -0.180 1.00 79.88 106 ALA A N 1
ATOM 846 C CA . ALA A 1 106 ? 4.797 -8.580 0.263 1.00 79.88 106 ALA A CA 1
ATOM 847 C C . ALA A 1 106 ? 3.295 -8.871 0.209 1.00 79.88 106 ALA A C 1
ATOM 849 O O . ALA A 1 106 ? 2.534 -8.397 1.048 1.00 79.88 106 ALA A O 1
ATOM 850 N N . TYR A 1 107 ? 2.884 -9.701 -0.750 1.00 85.19 107 TYR A N 1
ATOM 851 C CA . TYR A 1 107 ? 1.546 -10.269 -0.810 1.00 85.19 107 TYR A CA 1
ATOM 852 C C . TYR A 1 107 ? 1.157 -10.970 0.504 1.00 85.19 107 TYR A C 1
ATOM 854 O O . TYR A 1 107 ? 0.097 -10.674 1.051 1.00 85.19 107 TYR A O 1
ATOM 862 N N . MET A 1 108 ? 2.021 -11.829 1.057 1.00 83.06 108 MET A N 1
ATOM 863 C CA . MET A 1 108 ? 1.755 -12.534 2.317 1.00 83.06 108 MET A CA 1
ATOM 864 C C . MET A 1 108 ? 1.665 -11.568 3.498 1.00 83.06 108 MET A C 1
ATOM 866 O O . MET A 1 108 ? 0.781 -11.715 4.339 1.00 83.06 108 MET A O 1
ATOM 870 N N . ALA A 1 109 ? 2.528 -10.549 3.537 1.00 83.81 109 ALA A N 1
ATOM 871 C CA . ALA A 1 109 ? 2.509 -9.542 4.595 1.00 83.81 109 ALA A CA 1
ATOM 872 C C . ALA A 1 109 ? 1.192 -8.758 4.648 1.00 83.81 109 ALA A C 1
ATOM 874 O O . ALA A 1 109 ? 0.608 -8.570 5.714 1.00 83.81 109 ALA A O 1
ATOM 875 N N . ILE A 1 110 ? 0.702 -8.320 3.488 1.00 89.12 110 ILE A N 1
ATOM 876 C CA . ILE A 1 110 ? -0.556 -7.573 3.402 1.00 89.12 110 ILE A CA 1
ATOM 877 C C . ILE A 1 110 ? -1.748 -8.511 3.639 1.00 89.12 110 ILE A C 1
ATOM 879 O O . ILE A 1 110 ? -2.706 -8.107 4.289 1.00 89.12 110 ILE A O 1
ATOM 883 N N . THR A 1 111 ? -1.669 -9.768 3.185 1.00 90.25 111 THR A N 1
ATOM 884 C CA . THR A 1 111 ? -2.696 -10.792 3.456 1.00 90.25 111 THR A CA 1
ATOM 885 C C . THR A 1 111 ? -2.837 -11.036 4.957 1.00 90.25 111 THR A C 1
ATOM 887 O O . THR A 1 111 ? -3.946 -11.026 5.472 1.00 90.25 111 THR A O 1
ATOM 890 N N . PHE A 1 112 ? -1.728 -11.133 5.694 1.00 88.50 112 PHE A N 1
ATOM 891 C CA . PHE A 1 112 ? -1.769 -11.265 7.151 1.00 88.50 112 PHE A CA 1
ATOM 892 C C . PHE A 1 112 ? -2.481 -10.085 7.833 1.00 88.50 112 PHE A C 1
ATOM 894 O O . PHE A 1 112 ? -3.280 -10.284 8.747 1.00 88.50 112 PHE A O 1
ATOM 901 N N . VAL A 1 113 ? -2.218 -8.852 7.384 1.00 90.69 113 VAL A N 1
ATOM 902 C CA . VAL A 1 113 ? -2.927 -7.659 7.881 1.00 90.69 113 VAL A CA 1
ATOM 903 C C . VAL A 1 113 ? -4.412 -7.726 7.549 1.00 90.69 113 VAL A C 1
ATOM 905 O O . VAL A 1 113 ? -5.236 -7.428 8.409 1.00 90.69 113 VAL A O 1
ATOM 908 N N . GLN A 1 114 ? -4.756 -8.134 6.326 1.00 93.25 114 GLN A N 1
ATOM 909 C CA . GLN A 1 114 ? -6.144 -8.311 5.918 1.00 93.25 114 GLN A CA 1
ATOM 910 C C . GLN A 1 114 ? -6.854 -9.340 6.805 1.00 93.25 114 GLN A C 1
ATOM 912 O O . GLN A 1 114 ? -7.943 -9.049 7.285 1.00 93.25 114 GLN A O 1
ATOM 917 N N . ASP A 1 115 ? -6.240 -10.492 7.073 1.00 92.00 115 ASP A N 1
ATOM 918 C CA . ASP A 1 115 ? -6.827 -11.553 7.899 1.00 92.00 115 ASP A CA 1
ATOM 919 C C . ASP A 1 115 ? -7.048 -11.093 9.347 1.00 92.00 115 ASP A C 1
ATOM 921 O O . ASP A 1 115 ? -8.100 -11.340 9.942 1.00 92.00 115 ASP A O 1
ATOM 925 N N . LYS A 1 116 ? -6.071 -10.380 9.923 1.00 90.69 116 LYS A N 1
ATOM 926 C CA . LYS A 1 116 ? -6.188 -9.801 11.270 1.00 90.69 116 LYS A CA 1
ATOM 927 C C . LYS A 1 116 ? -7.294 -8.754 11.341 1.00 90.69 116 LYS A C 1
ATOM 929 O O . LYS A 1 116 ? -8.111 -8.796 12.258 1.00 90.69 116 LYS A O 1
ATOM 934 N N . PHE A 1 117 ? -7.353 -7.859 10.358 1.00 94.25 117 PHE A N 1
ATOM 935 C CA . PHE A 1 117 ? -8.432 -6.886 10.247 1.00 94.25 117 PHE A CA 1
ATOM 936 C C . PHE A 1 117 ? -9.798 -7.564 10.054 1.00 94.25 117 PHE A C 1
ATOM 938 O O . PHE A 1 117 ? -10.775 -7.152 10.675 1.00 94.25 117 PHE A O 1
ATOM 945 N N . GLU A 1 118 ? -9.880 -8.624 9.245 1.00 95.19 118 GLU A N 1
ATOM 946 C CA . GLU A 1 118 ? -11.125 -9.362 9.011 1.00 95.19 118 GLU A CA 1
ATOM 947 C C . GLU A 1 118 ? -11.658 -9.958 10.317 1.00 95.19 118 GLU A C 1
ATOM 949 O O . GLU A 1 118 ? -12.858 -9.911 10.548 1.00 95.19 118 GLU A O 1
ATOM 954 N N . SER A 1 119 ? -10.799 -10.428 11.227 1.00 93.44 119 SER A N 1
ATOM 955 C CA . SER A 1 119 ? -11.248 -10.877 12.553 1.00 93.44 119 SER A CA 1
ATOM 956 C C . SER A 1 119 ? -11.963 -9.773 13.344 1.00 93.44 119 SER A C 1
ATOM 958 O O . SER A 1 119 ? -12.979 -10.048 13.979 1.00 93.44 119 SER A O 1
ATOM 960 N N . ILE A 1 120 ? -11.454 -8.538 13.307 1.00 93.69 120 ILE A N 1
ATOM 961 C CA . ILE A 1 120 ? -12.068 -7.374 13.974 1.00 93.69 120 ILE A CA 1
ATOM 962 C C . ILE A 1 120 ? -13.379 -7.003 13.277 1.00 93.69 120 ILE A C 1
ATOM 964 O O . ILE A 1 120 ? -14.397 -6.775 13.927 1.00 93.69 120 ILE A O 1
ATOM 968 N N . TYR A 1 121 ? -13.375 -7.001 11.944 1.00 95.06 121 TYR A N 1
ATOM 969 C CA . TYR A 1 121 ? -14.571 -6.772 11.139 1.00 95.06 121 TYR A CA 1
ATOM 970 C C . TYR A 1 121 ? -15.684 -7.774 11.477 1.00 95.06 121 TYR A C 1
ATOM 972 O O . TYR A 1 121 ? -16.833 -7.381 11.657 1.00 95.06 121 TYR A O 1
ATOM 980 N N . GLN A 1 122 ? -15.342 -9.060 11.598 1.00 95.81 122 GLN A N 1
ATOM 981 C CA . GLN A 1 122 ? -16.294 -10.126 11.901 1.00 95.81 122 GLN A CA 1
ATOM 982 C C . GLN A 1 122 ? -16.883 -9.996 13.311 1.00 95.81 122 GLN A C 1
ATOM 984 O O . GLN A 1 122 ? -18.095 -10.130 13.456 1.00 95.81 122 GLN A O 1
ATOM 989 N N . LYS A 1 123 ? -16.067 -9.671 14.329 1.00 94.12 123 LYS A N 1
ATOM 990 C CA . LYS A 1 123 ? -16.567 -9.340 15.679 1.00 94.12 123 LYS A CA 1
ATOM 991 C C . LYS A 1 123 ? -17.637 -8.244 15.604 1.00 94.12 123 LYS A C 1
ATOM 993 O O . LYS A 1 123 ? -18.763 -8.438 16.052 1.00 94.12 123 LYS A O 1
ATOM 998 N N . HIS A 1 124 ? -17.305 -7.138 14.933 1.00 91.69 124 HIS A N 1
ATOM 999 C CA . HIS A 1 124 ? -18.195 -5.985 14.796 1.00 91.69 124 HIS A CA 1
ATOM 1000 C C . HIS A 1 124 ? -19.535 -6.335 14.134 1.00 91.69 124 HIS A C 1
ATOM 1002 O O . HIS A 1 124 ? -20.594 -6.055 14.689 1.00 91.69 124 HIS A O 1
ATOM 1008 N N . ILE A 1 125 ? -19.520 -6.996 12.969 1.00 92.19 125 ILE A N 1
ATOM 1009 C CA . ILE A 1 125 ? -20.771 -7.320 12.256 1.00 92.19 125 ILE A CA 1
ATOM 1010 C C . ILE A 1 125 ? -21.627 -8.369 12.978 1.00 92.19 125 ILE A C 1
ATOM 1012 O O . ILE A 1 125 ? -22.836 -8.421 12.753 1.00 92.19 125 ILE A O 1
ATOM 1016 N N . ASN A 1 126 ? -21.019 -9.201 13.829 1.00 94.00 126 ASN A N 1
ATOM 1017 C CA . ASN A 1 126 ? -21.734 -10.176 14.653 1.00 94.00 126 ASN A CA 1
ATOM 1018 C C . ASN A 1 126 ? -22.353 -9.542 15.909 1.00 94.00 126 ASN A C 1
ATOM 1020 O O . ASN A 1 126 ? -23.117 -10.207 16.608 1.00 94.00 126 ASN A O 1
ATOM 1024 N N . GLY A 1 127 ? -22.070 -8.261 16.173 1.00 88.81 127 GLY A N 1
ATOM 1025 C CA . GLY A 1 127 ? -22.519 -7.550 17.366 1.00 88.81 127 GLY A CA 1
ATOM 1026 C C . GLY A 1 127 ? -21.680 -7.847 18.609 1.00 88.81 127 GLY A C 1
ATOM 1027 O O . GLY A 1 127 ? -22.126 -7.536 19.714 1.00 88.81 127 GLY A O 1
ATOM 1028 N N . ASP A 1 128 ? -20.495 -8.443 18.443 1.00 92.25 128 ASP A N 1
ATOM 1029 C CA . ASP A 1 128 ? -19.531 -8.602 19.528 1.00 92.25 128 ASP A CA 1
ATOM 1030 C C . ASP A 1 128 ? -18.879 -7.246 19.836 1.00 92.25 128 ASP A C 1
ATOM 1032 O O . ASP A 1 128 ? -18.589 -6.450 18.939 1.00 92.25 128 ASP A O 1
ATOM 1036 N N . GLU A 1 129 ? -18.628 -6.977 21.116 1.00 89.69 129 GLU A N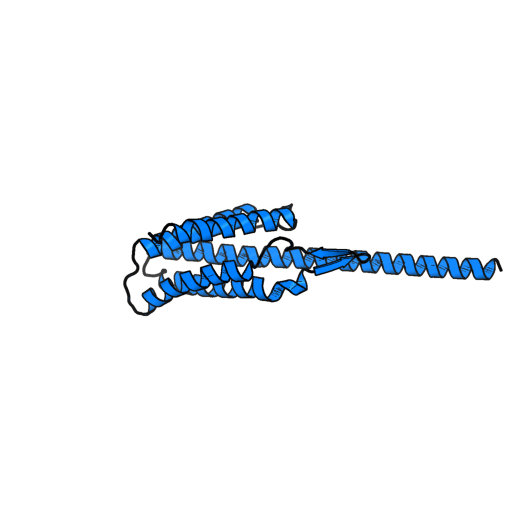 1
ATOM 1037 C CA . GLU A 1 129 ? -17.972 -5.742 21.542 1.00 89.69 129 GLU A CA 1
ATOM 1038 C C . GLU A 1 129 ? -16.483 -5.770 21.164 1.00 89.69 129 GLU A C 1
ATOM 1040 O O . GLU A 1 129 ? -15.774 -6.739 21.448 1.00 89.69 129 GLU A O 1
ATOM 1045 N N . LEU A 1 130 ? -16.008 -4.702 20.516 1.00 91.69 130 LEU A N 1
ATOM 1046 C CA . LEU A 1 130 ? -14.588 -4.521 20.223 1.00 91.69 130 LEU A CA 1
ATOM 1047 C C . LEU A 1 130 ? -13.848 -4.074 21.480 1.00 91.69 130 LEU A C 1
ATOM 1049 O O . LEU A 1 130 ? -14.248 -3.112 22.140 1.00 91.69 130 LEU A O 1
ATOM 1053 N N . ASP A 1 131 ? -12.740 -4.742 21.779 1.00 92.25 131 ASP A N 1
ATOM 1054 C CA . ASP A 1 131 ? -11.957 -4.474 22.979 1.00 92.25 131 ASP A CA 1
ATOM 1055 C C . ASP A 1 131 ? -10.802 -3.483 22.725 1.00 92.25 131 ASP A C 1
ATOM 1057 O O . ASP A 1 131 ? -10.540 -3.028 21.608 1.00 92.25 131 ASP A O 1
ATOM 1061 N N . GLU A 1 132 ? -10.092 -3.112 23.791 1.00 91.62 132 GLU A N 1
ATOM 1062 C CA . GLU A 1 132 ? -8.947 -2.198 23.713 1.00 91.62 132 GLU A CA 1
ATOM 1063 C C . GLU A 1 132 ? -7.817 -2.727 22.813 1.00 91.62 132 GLU A C 1
ATOM 1065 O O . GLU A 1 132 ? -7.129 -1.935 22.161 1.00 91.62 132 GLU A O 1
ATOM 1070 N N . SER A 1 133 ? -7.643 -4.049 22.726 1.00 91.06 133 SER A N 1
ATOM 1071 C CA . SER A 1 133 ? -6.620 -4.666 21.879 1.00 91.06 133 SER A CA 1
ATOM 1072 C C . SER A 1 133 ? -6.956 -4.512 20.394 1.00 91.06 133 SER A C 1
ATOM 1074 O O . SER A 1 133 ? -6.070 -4.178 19.602 1.00 91.06 133 SER A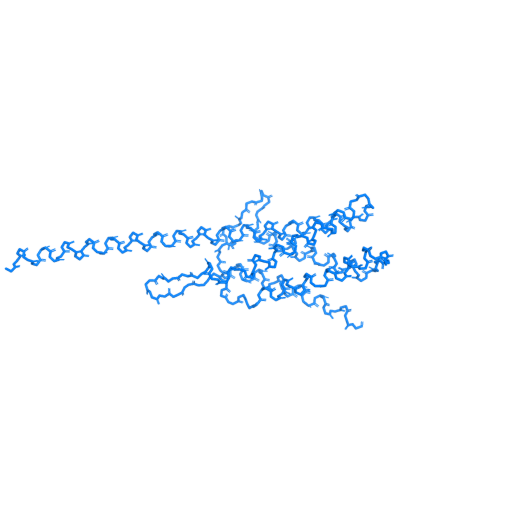 O 1
ATOM 1076 N N . ASP A 1 134 ? -8.239 -4.629 20.031 1.00 91.81 134 ASP A N 1
ATOM 1077 C CA . ASP A 1 134 ? -8.721 -4.397 18.669 1.00 91.81 134 ASP A CA 1
ATOM 1078 C C . ASP A 1 134 ? -8.430 -2.946 18.244 1.00 91.81 134 ASP A C 1
ATOM 1080 O O . ASP A 1 134 ? -7.836 -2.696 17.192 1.00 91.81 134 ASP A O 1
ATOM 1084 N N . PHE A 1 135 ? -8.767 -1.967 19.090 1.00 91.75 135 PHE A N 1
ATOM 1085 C CA . PHE A 1 135 ? -8.497 -0.553 18.798 1.00 91.75 135 PHE A CA 1
ATOM 1086 C C . PHE A 1 135 ? -7.005 -0.214 18.770 1.00 91.75 135 PHE A C 1
ATOM 1088 O O . PHE A 1 135 ? -6.585 0.603 17.947 1.00 91.75 135 PHE A O 1
ATOM 1095 N N . THR A 1 136 ? -6.205 -0.842 19.632 1.00 92.25 136 THR A N 1
ATOM 1096 C CA . THR A 1 136 ? -4.745 -0.681 19.628 1.00 92.25 136 THR A CA 1
ATOM 1097 C C . THR A 1 136 ? -4.171 -1.151 18.297 1.00 92.25 136 THR A C 1
ATOM 1099 O O . THR A 1 136 ? -3.460 -0.392 17.639 1.00 92.25 136 THR A O 1
ATOM 1102 N N . TYR A 1 137 ? -4.568 -2.339 17.834 1.00 91.44 137 TYR A N 1
ATOM 1103 C CA . TYR A 1 137 ? -4.155 -2.855 16.533 1.00 91.44 137 TYR A CA 1
ATOM 1104 C C . TYR A 1 137 ? -4.551 -1.919 15.379 1.00 91.44 137 TYR A C 1
ATOM 1106 O O . TYR A 1 137 ? -3.718 -1.595 14.530 1.00 91.44 137 TYR A O 1
ATOM 1114 N N . LEU A 1 138 ? -5.804 -1.442 15.348 1.00 92.94 138 LEU A N 1
ATOM 1115 C CA . LEU A 1 138 ? -6.274 -0.517 14.308 1.00 92.94 138 LEU A CA 1
ATOM 1116 C C . LEU A 1 138 ? -5.475 0.797 14.303 1.00 92.94 138 LEU A C 1
ATOM 1118 O O . LEU A 1 138 ? -5.145 1.311 13.231 1.00 92.94 138 LEU A O 1
ATOM 1122 N N . SER A 1 139 ? -5.139 1.327 15.483 1.00 93.75 139 SER A N 1
ATOM 1123 C CA . SER A 1 139 ? -4.320 2.534 15.626 1.00 93.75 139 SER A CA 1
ATOM 1124 C C . SER A 1 139 ? -2.896 2.320 15.123 1.00 93.75 139 SER A C 1
ATOM 1126 O O . SER A 1 139 ? -2.386 3.128 14.349 1.00 93.75 139 SER A O 1
ATOM 1128 N N . GLU A 1 140 ? -2.255 1.218 15.505 1.00 91.94 140 GLU A N 1
ATOM 1129 C CA . GLU A 1 140 ? -0.893 0.909 15.065 1.00 91.94 140 GLU A CA 1
ATOM 1130 C C . GLU A 1 140 ? -0.810 0.662 13.560 1.00 91.94 140 GLU A C 1
ATOM 1132 O O . GLU A 1 140 ? 0.135 1.111 12.903 1.00 91.94 140 GLU A O 1
ATOM 1137 N N . LEU A 1 141 ? -1.812 -0.022 13.001 1.00 93.31 141 LEU A N 1
ATOM 1138 C CA . LEU A 1 141 ? -1.925 -0.225 11.566 1.00 93.31 141 LEU A CA 1
ATOM 1139 C C . LEU A 1 141 ? -2.052 1.117 10.840 1.00 93.31 141 LEU A C 1
ATOM 1141 O O . LEU A 1 141 ? -1.334 1.355 9.868 1.00 93.31 141 LEU A O 1
ATOM 1145 N N . LYS A 1 142 ? -2.919 2.011 11.327 1.00 95.06 142 LYS A N 1
ATOM 1146 C CA . LYS A 1 142 ? -3.068 3.360 10.774 1.00 95.06 142 LYS A CA 1
ATOM 1147 C C . LYS A 1 142 ? -1.739 4.116 10.789 1.00 95.06 142 LYS A C 1
ATOM 1149 O O . LYS A 1 142 ? -1.339 4.646 9.756 1.00 95.06 142 LYS A O 1
ATOM 1154 N N . ASP A 1 143 ? -1.035 4.128 11.916 1.00 94.31 143 ASP A N 1
ATOM 1155 C CA . ASP A 1 143 ? 0.238 4.843 12.047 1.00 94.31 143 ASP A CA 1
ATOM 1156 C C . ASP A 1 143 ? 1.304 4.302 11.081 1.00 94.31 143 ASP A C 1
ATOM 1158 O O . ASP A 1 143 ? 2.020 5.074 10.439 1.00 94.31 143 ASP A O 1
ATOM 1162 N N . ALA A 1 144 ? 1.378 2.978 10.915 1.00 93.81 144 ALA A N 1
ATOM 1163 C CA . ALA A 1 144 ? 2.289 2.351 9.960 1.00 93.81 144 ALA A CA 1
ATOM 1164 C C . ALA A 1 144 ? 1.948 2.718 8.501 1.00 93.81 144 ALA A C 1
ATOM 1166 O O . ALA A 1 144 ? 2.847 2.965 7.689 1.00 93.81 144 ALA A O 1
ATOM 1167 N N . LEU A 1 145 ? 0.657 2.777 8.157 1.00 94.62 145 LEU A N 1
ATOM 1168 C CA . LEU A 1 145 ? 0.190 3.191 6.831 1.00 94.62 145 LEU A CA 1
ATOM 1169 C C . LEU A 1 145 ? 0.455 4.682 6.579 1.00 94.62 145 LEU A C 1
ATOM 1171 O O . LEU A 1 145 ? 0.896 5.041 5.486 1.00 94.62 145 LEU A O 1
ATOM 1175 N N . ASP A 1 146 ? 0.253 5.539 7.582 1.00 95.19 146 ASP A N 1
ATOM 1176 C CA . ASP A 1 146 ? 0.576 6.967 7.516 1.00 95.19 146 ASP A CA 1
ATOM 1177 C C . ASP A 1 146 ? 2.072 7.192 7.300 1.00 95.19 146 ASP A C 1
ATOM 1179 O O . ASP A 1 146 ? 2.460 7.967 6.421 1.00 95.19 146 ASP A O 1
ATOM 1183 N N . GLU A 1 147 ? 2.933 6.487 8.039 1.00 95.12 147 GLU A N 1
ATOM 1184 C CA . GLU A 1 147 ? 4.382 6.562 7.841 1.00 95.12 147 GLU A CA 1
ATOM 1185 C C . GLU A 1 147 ? 4.767 6.137 6.417 1.00 95.12 147 GLU A C 1
ATOM 1187 O O . GLU A 1 147 ? 5.534 6.834 5.736 1.00 95.12 147 GLU A O 1
ATOM 1192 N N . LEU A 1 148 ? 4.199 5.030 5.926 1.00 94.44 148 LEU A N 1
ATOM 1193 C CA . LEU A 1 148 ? 4.438 4.563 4.565 1.00 94.44 148 LEU A CA 1
ATOM 1194 C C . LEU A 1 148 ? 3.993 5.614 3.539 1.00 94.44 148 LEU A C 1
ATOM 1196 O O . LEU A 1 148 ? 4.793 5.999 2.681 1.00 94.44 148 LEU A O 1
ATOM 1200 N N . CYS A 1 149 ? 2.772 6.142 3.650 1.00 94.12 149 CYS A N 1
ATOM 1201 C CA . CYS A 1 149 ? 2.256 7.196 2.777 1.00 94.12 149 CYS A CA 1
ATOM 1202 C C . CYS A 1 149 ? 3.136 8.445 2.789 1.00 94.12 149 CYS A C 1
ATOM 1204 O O . CYS A 1 149 ? 3.529 8.926 1.723 1.00 94.12 149 CYS A O 1
ATOM 1206 N N . ASN A 1 150 ? 3.515 8.926 3.971 1.00 94.31 150 ASN A N 1
ATOM 1207 C CA . ASN A 1 150 ? 4.382 10.089 4.137 1.00 94.31 150 ASN A CA 1
ATOM 1208 C C . ASN A 1 150 ? 5.778 9.846 3.561 1.00 94.31 150 ASN A C 1
ATOM 1210 O O . ASN A 1 150 ? 6.432 10.772 3.079 1.00 94.31 150 ASN A O 1
ATOM 1214 N N . SER A 1 151 ? 6.258 8.604 3.550 1.00 95.31 151 SER A N 1
ATOM 1215 C CA . SER A 1 151 ? 7.543 8.267 2.940 1.00 95.31 151 SER A CA 1
ATOM 1216 C C . SER A 1 151 ? 7.513 8.263 1.404 1.00 95.31 151 SER A C 1
ATOM 1218 O O . SER A 1 151 ? 8.561 8.491 0.782 1.00 95.31 151 SER A O 1
ATOM 1220 N N . LEU A 1 152 ? 6.334 8.047 0.806 1.00 95.19 152 LEU A N 1
ATOM 1221 C CA . LEU A 1 152 ? 6.121 7.896 -0.637 1.00 95.19 152 LEU A CA 1
ATOM 1222 C C . LEU A 1 152 ? 5.507 9.138 -1.306 1.00 95.19 152 LEU A C 1
ATOM 1224 O O . LEU A 1 152 ? 5.720 9.330 -2.504 1.00 95.19 152 LEU A O 1
ATOM 1228 N N . ARG A 1 153 ? 4.803 10.004 -0.564 1.00 94.19 153 ARG A N 1
ATOM 1229 C CA . ARG A 1 153 ? 4.146 11.220 -1.082 1.00 94.19 153 ARG A CA 1
ATOM 1230 C C . ARG A 1 153 ? 4.702 12.503 -0.478 1.00 94.19 153 ARG A C 1
ATOM 1232 O O . ARG A 1 153 ? 5.283 12.506 0.609 1.00 94.19 153 ARG A O 1
ATOM 1239 N N . ASN A 1 154 ? 4.528 13.586 -1.220 1.00 92.69 154 ASN A N 1
ATOM 1240 C CA . ASN A 1 154 ? 4.633 14.956 -0.736 1.00 92.69 154 ASN A CA 1
ATOM 1241 C C . ASN A 1 154 ? 3.296 15.405 -0.120 1.00 92.69 154 ASN A C 1
ATOM 1243 O O . ASN A 1 154 ? 2.280 14.724 -0.265 1.00 92.69 154 ASN A O 1
ATOM 1247 N N . GLU A 1 155 ? 3.299 16.562 0.541 1.00 88.00 155 GLU A N 1
ATOM 1248 C CA . GLU A 1 155 ? 2.106 17.148 1.176 1.00 88.00 155 GLU A CA 1
ATOM 1249 C C . GLU A 1 155 ? 0.997 17.483 0.168 1.00 88.00 155 GLU A C 1
ATOM 1251 O O . GLU A 1 155 ? -0.181 17.330 0.470 1.00 88.00 155 GLU A O 1
ATOM 1256 N N . ASP A 1 156 ? 1.365 17.854 -1.063 1.00 89.56 156 ASP A N 1
ATOM 1257 C CA . ASP A 1 156 ? 0.430 18.090 -2.174 1.00 89.56 156 ASP A CA 1
ATOM 1258 C C . ASP A 1 156 ? -0.182 16.793 -2.744 1.00 89.56 156 ASP A C 1
ATOM 1260 O O . ASP A 1 156 ? -0.968 16.816 -3.691 1.00 89.56 156 ASP A O 1
ATOM 1264 N N . GLY A 1 157 ? 0.200 15.638 -2.193 1.00 84.00 157 GLY A N 1
ATOM 1265 C CA . GLY A 1 157 ? -0.257 14.330 -2.621 1.00 84.00 157 GLY A CA 1
ATOM 1266 C C . GLY A 1 157 ? 0.463 13.766 -3.850 1.00 84.00 157 GLY A C 1
ATOM 1267 O O . GLY A 1 157 ? 0.157 12.633 -4.240 1.00 84.00 157 GLY A O 1
ATOM 1268 N N . SER A 1 158 ? 1.420 14.478 -4.444 1.00 90.69 158 SER A N 1
ATOM 1269 C CA . SER A 1 158 ? 2.268 13.948 -5.515 1.00 90.69 158 SER A CA 1
ATOM 1270 C C . SER A 1 158 ? 3.233 12.879 -4.987 1.00 90.69 158 SER A C 1
ATOM 1272 O O . SER A 1 158 ? 3.577 12.850 -3.803 1.00 90.69 158 SER A O 1
ATOM 1274 N N . LEU A 1 159 ? 3.678 11.963 -5.855 1.00 93.12 159 LEU A N 1
ATOM 1275 C CA . LEU A 1 159 ? 4.712 10.995 -5.483 1.00 93.12 159 LEU A CA 1
ATOM 1276 C C . LEU A 1 159 ? 6.064 11.691 -5.312 1.00 93.12 159 LEU A C 1
ATOM 1278 O O . LEU A 1 159 ? 6.488 12.483 -6.152 1.00 93.12 159 LEU A O 1
ATOM 1282 N N . LYS A 1 160 ? 6.798 11.305 -4.269 1.00 93.62 160 LYS A N 1
ATOM 1283 C CA . LYS A 1 160 ? 8.207 11.671 -4.114 1.00 93.62 160 LYS A CA 1
ATOM 1284 C C . LYS A 1 160 ? 9.020 11.067 -5.253 1.00 93.62 160 LYS A C 1
ATOM 1286 O O . LYS A 1 160 ? 8.868 9.890 -5.566 1.00 93.62 160 LYS A O 1
ATOM 1291 N N . GLU A 1 161 ? 9.965 11.825 -5.807 1.00 91.31 161 GLU A N 1
ATOM 1292 C CA . GLU A 1 161 ? 10.814 11.370 -6.923 1.00 91.31 161 GLU A CA 1
ATOM 1293 C C . GLU A 1 161 ? 11.502 10.023 -6.621 1.00 91.31 161 GLU A C 1
ATOM 1295 O O . GLU A 1 161 ? 11.561 9.117 -7.452 1.00 91.31 161 GLU A O 1
ATOM 1300 N N . LYS A 1 162 ? 11.967 9.850 -5.379 1.00 93.69 162 LYS A N 1
ATOM 1301 C CA . LYS A 1 162 ? 12.606 8.616 -4.903 1.00 93.69 162 LYS A CA 1
ATOM 1302 C C . LYS A 1 162 ? 11.651 7.432 -4.706 1.00 93.69 162 LYS A C 1
ATOM 1304 O O . LYS A 1 162 ? 12.135 6.310 -4.651 1.00 93.69 162 LYS A O 1
ATOM 1309 N N . ALA A 1 163 ? 10.334 7.639 -4.633 1.00 92.00 163 ALA A N 1
ATOM 1310 C CA . ALA A 1 163 ? 9.350 6.579 -4.380 1.00 92.00 163 ALA A CA 1
ATOM 1311 C C . ALA A 1 163 ? 9.317 5.507 -5.483 1.00 92.00 163 ALA A C 1
ATOM 1313 O O . ALA A 1 163 ? 8.944 4.370 -5.227 1.00 92.00 163 ALA A O 1
ATOM 1314 N N . THR A 1 164 ? 9.745 5.846 -6.702 1.00 89.88 164 THR A N 1
ATOM 1315 C CA . THR A 1 164 ? 9.823 4.918 -7.847 1.00 89.88 164 THR A CA 1
ATOM 1316 C C . THR A 1 164 ? 11.214 4.298 -8.035 1.00 89.88 164 THR A C 1
ATOM 1318 O O . THR A 1 164 ? 11.458 3.567 -9.005 1.00 89.88 164 THR A O 1
ATOM 1321 N N . LYS A 1 165 ? 12.150 4.571 -7.112 1.00 90.00 165 LYS A N 1
ATOM 1322 C CA . LYS A 1 165 ? 13.446 3.885 -7.034 1.00 90.00 165 LYS A CA 1
ATOM 1323 C C . LYS A 1 165 ? 13.247 2.589 -6.252 1.00 90.00 165 LYS A C 1
ATOM 1325 O O . LYS A 1 165 ? 12.811 2.641 -5.107 1.00 90.00 165 LYS A O 1
ATOM 1330 N N . SER A 1 166 ? 13.588 1.455 -6.869 1.00 86.75 166 SER A N 1
ATOM 1331 C CA . SER A 1 166 ? 13.378 0.110 -6.305 1.00 86.75 166 SER A CA 1
ATOM 1332 C C . SER A 1 166 ? 13.907 -0.000 -4.873 1.00 86.75 166 SER A C 1
ATOM 1334 O O . SER A 1 166 ? 13.127 -0.242 -3.961 1.00 86.75 166 SER A O 1
ATOM 1336 N N . SER A 1 167 ? 15.184 0.324 -4.647 1.00 90.62 167 SER A N 1
ATOM 1337 C CA . SER A 1 167 ? 15.801 0.249 -3.317 1.00 90.62 167 SER A CA 1
ATOM 1338 C C . SER A 1 167 ? 15.072 1.071 -2.254 1.00 90.62 167 SER A C 1
ATOM 1340 O O . SER A 1 167 ? 14.888 0.599 -1.138 1.00 90.62 167 SER A O 1
ATOM 1342 N N . TYR A 1 168 ? 14.622 2.280 -2.596 1.00 92.88 168 TYR A N 1
ATOM 1343 C CA . TYR A 1 168 ? 13.904 3.137 -1.657 1.00 92.88 168 TYR A CA 1
ATOM 1344 C C . TYR A 1 168 ? 12.490 2.621 -1.381 1.00 92.88 168 TYR A C 1
ATOM 1346 O O . TYR A 1 168 ? 12.076 2.583 -0.227 1.00 92.88 168 TYR A O 1
ATOM 1354 N N . PHE A 1 169 ? 11.751 2.215 -2.417 1.00 91.38 169 PHE A N 1
ATOM 1355 C CA . PHE A 1 169 ? 10.415 1.645 -2.245 1.00 91.38 169 PHE A CA 1
ATOM 1356 C C . PHE A 1 169 ? 10.466 0.392 -1.368 1.00 91.38 169 PHE A C 1
ATOM 1358 O O . PHE A 1 169 ? 9.741 0.306 -0.381 1.00 91.38 169 PHE A O 1
ATOM 1365 N N . VAL A 1 170 ? 11.379 -0.529 -1.687 1.00 89.56 170 VAL A N 1
ATOM 1366 C CA . VAL A 1 170 ? 11.582 -1.781 -0.952 1.00 89.56 170 VAL A CA 1
ATOM 1367 C C . VAL A 1 170 ? 11.975 -1.512 0.497 1.00 89.56 170 VAL A C 1
ATOM 1369 O O . VAL A 1 170 ? 11.380 -2.087 1.400 1.00 89.56 170 VAL A O 1
ATOM 1372 N N . GLU A 1 171 ? 12.902 -0.584 0.752 1.00 91.88 171 GLU A N 1
ATOM 1373 C CA . GLU A 1 171 ? 13.274 -0.188 2.117 1.00 91.88 171 GLU A CA 1
ATOM 1374 C C . GLU A 1 171 ? 12.062 0.314 2.919 1.00 91.88 171 GLU A C 1
ATOM 1376 O O . GLU A 1 171 ? 11.861 -0.095 4.063 1.00 91.88 171 GLU A O 1
ATOM 1381 N N . ARG A 1 172 ? 11.248 1.206 2.340 1.00 93.38 172 ARG A N 1
ATOM 1382 C CA . ARG A 1 172 ? 10.088 1.786 3.038 1.00 93.38 172 ARG A CA 1
ATOM 1383 C C . ARG A 1 172 ? 8.982 0.779 3.263 1.00 93.38 172 ARG A C 1
ATOM 1385 O O . ARG A 1 172 ? 8.394 0.759 4.339 1.00 93.38 172 ARG A O 1
ATOM 1392 N N . PHE A 1 173 ? 8.741 -0.077 2.287 1.00 90.31 173 PHE A N 1
ATOM 1393 C CA . PHE A 1 173 ? 7.735 -1.109 2.417 1.00 90.31 173 PHE A CA 1
ATOM 1394 C C . PHE A 1 173 ? 8.167 -2.197 3.411 1.00 90.31 173 PHE A C 1
ATOM 1396 O O . PHE A 1 173 ? 7.364 -2.614 4.233 1.00 90.31 173 PHE A O 1
ATOM 1403 N N . ASN A 1 174 ? 9.449 -2.576 3.450 1.00 87.75 174 ASN A N 1
ATOM 1404 C CA . ASN A 1 174 ? 9.969 -3.471 4.488 1.00 87.75 174 ASN A CA 1
ATOM 1405 C C . ASN A 1 174 ? 9.854 -2.856 5.889 1.00 87.75 174 ASN A C 1
ATOM 1407 O O . ASN A 1 174 ? 9.531 -3.564 6.834 1.00 87.75 174 ASN A O 1
ATOM 1411 N N . LYS A 1 175 ? 10.062 -1.541 6.044 1.00 89.56 175 LYS A N 1
ATOM 1412 C CA . LYS A 1 175 ? 9.799 -0.849 7.320 1.00 89.56 175 LYS A CA 1
ATOM 1413 C C . LYS A 1 175 ? 8.330 -0.930 7.726 1.00 89.56 175 LYS A C 1
ATOM 1415 O O . LYS A 1 175 ? 8.056 -1.217 8.886 1.00 89.56 175 LYS A O 1
ATOM 1420 N N . PHE A 1 176 ? 7.415 -0.741 6.776 1.00 90.06 176 PHE A N 1
ATOM 1421 C CA . PHE A 1 176 ? 5.986 -0.951 6.998 1.00 90.06 176 PHE A CA 1
ATOM 1422 C C . PHE A 1 176 ? 5.693 -2.389 7.451 1.00 90.06 176 PHE A C 1
ATOM 1424 O O . PHE A 1 176 ? 5.085 -2.561 8.500 1.00 90.06 176 PHE A O 1
ATOM 1431 N N . ILE A 1 177 ? 6.201 -3.401 6.734 1.00 85.44 177 ILE A N 1
ATOM 1432 C CA . ILE A 1 177 ? 6.060 -4.825 7.089 1.00 85.44 177 ILE A CA 1
ATOM 1433 C C . ILE A 1 177 ? 6.577 -5.090 8.510 1.00 85.44 177 ILE A C 1
ATOM 1435 O O . ILE A 1 177 ? 5.901 -5.698 9.334 1.00 85.44 177 ILE A O 1
ATOM 1439 N N . THR A 1 178 ? 7.764 -4.598 8.841 1.00 84.06 178 THR A N 1
ATOM 1440 C CA . THR A 1 178 ? 8.327 -4.759 10.182 1.00 84.06 178 THR A CA 1
ATOM 1441 C C . THR A 1 178 ? 7.454 -4.099 11.249 1.00 84.06 178 THR A C 1
ATOM 1443 O O . THR A 1 178 ? 7.248 -4.689 12.307 1.00 84.06 178 THR A O 1
ATOM 1446 N N . ALA A 1 179 ? 6.908 -2.908 10.983 1.00 82.94 179 ALA A N 1
ATOM 1447 C CA . ALA A 1 179 ? 6.035 -2.209 11.921 1.00 82.94 179 ALA A CA 1
ATOM 1448 C C . ALA A 1 179 ? 4.743 -2.992 12.207 1.00 82.94 179 ALA A C 1
ATOM 1450 O O . ALA A 1 179 ? 4.372 -3.114 13.371 1.00 82.94 179 ALA A O 1
ATOM 1451 N N . ILE A 1 180 ? 4.109 -3.574 11.183 1.00 77.19 180 ILE A N 1
ATOM 1452 C CA . ILE A 1 180 ? 2.885 -4.379 11.350 1.00 77.19 180 ILE A CA 1
ATOM 1453 C C . ILE A 1 180 ? 3.156 -5.731 12.034 1.00 77.19 180 ILE A C 1
ATOM 1455 O O . ILE A 1 180 ? 2.344 -6.176 12.841 1.00 77.19 180 ILE A O 1
ATOM 1459 N N . TYR A 1 181 ? 4.296 -6.380 11.761 1.00 70.44 181 TYR A N 1
ATOM 1460 C CA . TYR A 1 181 ? 4.611 -7.700 12.324 1.00 70.44 181 TYR A CA 1
ATOM 1461 C C . TYR A 1 181 ? 5.181 -7.635 13.739 1.00 70.44 181 TYR A C 1
ATOM 1463 O O . TYR A 1 181 ? 4.766 -8.422 14.581 1.00 70.44 181 TYR A O 1
ATOM 1471 N N . ILE A 1 182 ? 6.118 -6.722 14.025 1.00 55.94 182 ILE A N 1
ATOM 1472 C CA . ILE A 1 182 ? 6.715 -6.618 15.366 1.00 55.94 182 ILE A CA 1
ATOM 1473 C C . ILE A 1 182 ? 5.671 -6.142 16.373 1.00 55.94 182 ILE A C 1
ATOM 1475 O O . ILE A 1 182 ? 5.610 -6.680 17.471 1.00 55.94 182 ILE A O 1
ATOM 1479 N N . LYS A 1 183 ? 4.820 -5.178 16.009 1.00 54.69 183 LYS A N 1
ATOM 1480 C CA . LYS A 1 183 ? 3.805 -4.664 16.935 1.00 54.69 183 LYS A CA 1
ATOM 1481 C C . LYS A 1 183 ? 2.603 -5.603 17.075 1.00 54.69 183 LYS A C 1
ATOM 1483 O O . LYS A 1 183 ? 2.157 -5.849 18.187 1.00 54.69 183 LYS A O 1
ATOM 1488 N N . GLY A 1 184 ? 2.194 -6.267 15.989 1.00 45.81 184 GLY A N 1
ATOM 1489 C CA . GLY A 1 184 ? 1.143 -7.290 16.028 1.00 45.81 184 GLY A CA 1
ATOM 1490 C C . GLY A 1 184 ? 1.502 -8.575 16.794 1.00 45.81 184 GLY A C 1
ATOM 1491 O O . GLY A 1 184 ? 0.595 -9.316 17.164 1.00 45.81 184 GLY A O 1
ATOM 1492 N N . TYR A 1 185 ? 2.791 -8.851 17.040 1.00 43.69 185 TYR A N 1
ATOM 1493 C CA . TYR A 1 185 ? 3.248 -9.991 17.854 1.00 43.69 185 TYR A CA 1
ATOM 1494 C C . TYR A 1 185 ? 3.423 -9.667 19.344 1.00 43.69 185 TYR A C 1
ATOM 1496 O O . TYR A 1 185 ? 3.396 -10.587 20.151 1.00 43.69 185 TYR A O 1
ATOM 1504 N N . VAL A 1 186 ? 3.566 -8.395 19.734 1.00 42.25 186 VAL A N 1
ATOM 1505 C CA . VAL A 1 186 ? 3.698 -8.008 21.157 1.00 42.25 186 VAL A CA 1
ATOM 1506 C C . VAL A 1 186 ? 2.346 -8.060 21.897 1.00 42.25 186 VAL A C 1
ATOM 1508 O O . VAL A 1 186 ? 2.314 -7.986 23.117 1.00 42.25 186 VAL A O 1
ATOM 1511 N N . ILE A 1 187 ? 1.232 -8.269 21.182 1.00 40.56 187 ILE A N 1
ATOM 1512 C CA . ILE A 1 187 ? -0.122 -8.456 21.749 1.00 40.56 187 ILE A CA 1
ATOM 1513 C C . ILE A 1 187 ? -0.465 -9.960 21.901 1.00 40.56 187 ILE A C 1
ATOM 1515 O O . ILE A 1 187 ? -1.617 -10.343 22.072 1.00 40.56 187 ILE A O 1
ATOM 1519 N N . VAL A 1 188 ? 0.532 -10.848 21.822 1.00 34.50 188 VAL A N 1
ATOM 1520 C CA . VAL A 1 188 ? 0.376 -12.277 22.139 1.00 34.50 188 VAL A CA 1
ATOM 1521 C C . VAL A 1 188 ? 1.354 -12.646 23.251 1.00 34.50 188 VAL A C 1
ATOM 1523 O O . VAL A 1 188 ? 2.296 -13.387 23.010 1.00 34.50 188 VAL A O 1
ATOM 1526 N N . ASP A 1 189 ? 1.145 -12.083 24.440 1.00 33.41 189 ASP A N 1
ATOM 1527 C CA . ASP A 1 189 ? 1.592 -12.629 25.731 1.00 33.41 189 ASP A CA 1
ATOM 1528 C C . ASP A 1 189 ? 0.683 -12.109 26.858 1.00 33.41 189 ASP A C 1
ATOM 1530 O O . ASP A 1 189 ? 0.501 -10.873 26.960 1.00 33.41 189 ASP A O 1
#

Sequence (189 aa):
MKKQTNKILIILLLICILAFIQIGGNIRLYNNAKTHFVSSATHKVYSVSVNLGLALSRSDETFDAAIGATRIYLAELVEHFRITDYALRYNVLWKEHYFLEGLGDAYMAITFVQDKFESIYQKHINGDELDESDFTYLSELKDALDELCNSLRNEDGSLKEKATKSSYFVERFNKFITAIYIKGYVIVD

Foldseek 3Di:
DVVVVVVVVVVVVVVVVVLVVVLVVQVVQLLVLLQVLLLLLLVLLVQLLVLLVQLLVVDPVRNLVSLVSNLVSLVVNLVSLVPCQPVNWDDDPNDIDGLQVLVPPLSVLSVVVSVLSVVQVVCVVVVHDDDPVNNVLSVLLSVLSVQLSVQQADPVRHGDPCCSRSVSVSVSSVSSSCSNVVVVCVVPD

Organism: NCBI:txid29349